Protein AF-A0A077MAX9-F1 (afdb_monomer_lite)

Foldseek 3Di:
DDDDDDDDDDPDDDDDDDDDDDDDDDDDDDDDPDPPVVPPPDPPPDPPVVVVVVVVVVVVVVVVVVVVVVVVVVVVVVVVVVVVVVVVCVVCVVVVVVVVVVVLVVLLVCLLQVVQKDKDWLFDDDFADQQFAEEEEWFEAELQVLCPVCVVVVGFFLVCVVVSSCVCLVDVVSVCSQPVGQFYKHKYFRDPDQDDPDDPVRSVVRNLSSQFIWIWGHGHSIIMTMGGDSPQGCPRTLDADPCNLVVLQDDPNHGNDPPDPSNVVSVVVSVVVVSNSSSSLSNVQSCQVPPPSHPPHDPPGDRQPDPVCCVVSNYHHDDPVVVPDDPPDDDDDPDDDD

Organism: NCBI:txid1193518

Sequence (338 aa):
MRHPPDEKADAAAFWTNRPRRAAVAGRQSGRPTALRDAMNEIVPTGQAAIDARAEAAKAHAETAAAHLELQRQADAAKAEFRAKMAEIEAAAAPVKAELNRLAEVEKTIDLYLGRDEDVVLLRDGAPAPAKTPLVIRSTVLYADEESLALLDRGGVDFRSMGDFLDWLVSAPENLDRVAPDQRCIVVVKPSRQGRDYGDAWTNATAMAENERPHWIIRNGERVYLLVTGGELNTGARIVPRVDEFTAMFTDRGVLLEPGSAAWVRAESLADAKRRHFMRLMLVIQGLVDRSACLLPQPDGGLNVMSLAAQDSGRVILLDEEAKALGDSRPRLRDGRQR

Secondary structure (DSSP, 8-state):
------------------PPPPP---------S--SSSSSS-S--TTHHHHHHHHHHHHHHHHHHHHHHHHHHHHHHHHHHHHHHHHHHHHHHHHHHHHHHHHHHHHHHHHHHTTTEEEEEEE--PPPPTTS-EEEEEEEEEHHHH-GGGGGGT---TTTHHHHHHHHHH-HHHHHHHS-SSEEEEEEES-------SSHHHHHHHHHHHT--EEEEEETTEEEEEEE-TT---TTBSS--TTTTTGGGEETTEEPPTTSHHHHHHHHHHHHHHHHHHHHHHHHHHHHHH-GGGPSPPTT---TT-HHHHHTTSEEEE-HHHHSS--S----------

Structure (mmCIF, N/CA/C/O backbone):
data_AF-A0A077MAX9-F1
#
_entry.id   AF-A0A077MAX9-F1
#
loop_
_atom_site.group_PDB
_atom_site.id
_atom_site.type_symbol
_atom_site.label_atom_id
_atom_site.label_alt_id
_atom_site.label_comp_id
_atom_site.label_asym_id
_atom_site.label_entity_id
_atom_site.label_seq_id
_atom_site.pdbx_PDB_ins_code
_atom_site.Cartn_x
_atom_site.Cartn_y
_atom_site.Cartn_z
_atom_site.occupancy
_atom_site.B_iso_or_equiv
_atom_site.auth_seq_id
_atom_site.auth_comp_id
_atom_site.auth_asym_id
_atom_site.auth_atom_id
_atom_site.pdbx_PDB_model_num
ATOM 1 N N . MET A 1 1 ? -7.033 -52.945 1.493 1.00 36.44 1 MET A N 1
ATOM 2 C CA . MET A 1 1 ? -6.497 -54.117 0.755 1.00 36.44 1 MET A CA 1
ATOM 3 C C . MET A 1 1 ? -6.794 -53.885 -0.722 1.00 36.44 1 MET A C 1
ATOM 5 O O . MET A 1 1 ? -7.963 -53.740 -1.021 1.00 36.44 1 MET A O 1
ATOM 9 N N . ARG A 1 2 ? -5.880 -53.754 -1.685 1.00 36.88 2 ARG A N 1
ATOM 10 C CA . ARG A 1 2 ? -4.415 -53.858 -1.780 1.00 36.88 2 ARG A CA 1
ATOM 11 C C . ARG A 1 2 ? -3.943 -52.794 -2.797 1.00 36.88 2 ARG A C 1
ATOM 13 O O . ARG A 1 2 ? -4.562 -52.660 -3.844 1.00 36.88 2 ARG A O 1
ATOM 20 N N . HIS A 1 3 ? -2.854 -52.098 -2.487 1.00 28.81 3 HIS A N 1
ATOM 21 C CA . HIS A 1 3 ? -1.884 -51.543 -3.450 1.00 28.81 3 HIS A CA 1
ATOM 22 C C . HIS A 1 3 ? -0.767 -52.604 -3.669 1.00 28.81 3 HIS A C 1
ATOM 24 O O . HIS A 1 3 ? -0.729 -53.561 -2.889 1.00 28.81 3 HIS A O 1
ATOM 30 N N . PRO A 1 4 ? 0.213 -52.417 -4.577 1.00 49.03 4 PRO A N 1
ATOM 31 C CA . PRO A 1 4 ? 0.186 -52.493 -6.044 1.00 49.03 4 PRO A CA 1
ATOM 32 C C . PRO A 1 4 ? 1.201 -53.576 -6.527 1.00 49.03 4 PRO A C 1
ATOM 34 O O . PRO A 1 4 ? 1.493 -54.502 -5.767 1.00 49.03 4 PRO A O 1
ATOM 37 N N . PRO A 1 5 ? 1.759 -53.491 -7.750 1.00 40.41 5 PRO A N 1
ATOM 38 C CA . PRO A 1 5 ? 3.177 -53.123 -7.754 1.00 40.41 5 PRO A CA 1
ATOM 39 C C . PRO A 1 5 ? 3.560 -52.053 -8.784 1.00 40.41 5 PRO A C 1
ATOM 41 O O . PRO A 1 5 ? 2.919 -51.880 -9.820 1.00 40.41 5 PRO A O 1
ATOM 44 N N . ASP A 1 6 ? 4.625 -51.350 -8.407 1.00 32.84 6 ASP A N 1
ATOM 45 C CA . ASP A 1 6 ? 5.413 -50.368 -9.144 1.00 32.84 6 ASP A CA 1
ATOM 46 C C . ASP A 1 6 ? 5.977 -50.904 -10.467 1.00 32.84 6 ASP A C 1
ATOM 48 O O . ASP A 1 6 ? 6.392 -52.056 -10.526 1.00 32.84 6 ASP A O 1
ATOM 52 N N . GLU A 1 7 ? 6.150 -50.022 -11.457 1.00 30.56 7 GLU A N 1
ATOM 53 C CA . GLU A 1 7 ? 7.509 -49.720 -11.926 1.00 30.56 7 GLU A CA 1
ATOM 54 C C . GLU A 1 7 ? 7.564 -48.384 -12.682 1.00 30.56 7 GLU A C 1
ATOM 56 O O . GLU A 1 7 ? 6.866 -48.143 -13.666 1.00 30.56 7 GLU A O 1
ATOM 61 N N . LYS A 1 8 ? 8.412 -47.495 -12.163 1.00 31.03 8 LYS A N 1
ATOM 62 C CA . LYS A 1 8 ? 8.887 -46.269 -12.801 1.00 31.03 8 LYS A CA 1
ATOM 63 C C . LYS A 1 8 ? 9.901 -46.648 -13.881 1.00 31.03 8 LYS A C 1
ATOM 65 O O . LYS A 1 8 ? 10.807 -47.402 -13.552 1.00 31.03 8 LYS A O 1
ATOM 70 N N . ALA A 1 9 ? 9.836 -46.035 -15.063 1.00 29.56 9 ALA A N 1
ATOM 71 C CA . ALA A 1 9 ? 11.002 -45.485 -15.772 1.00 29.56 9 ALA A CA 1
ATOM 72 C C . ALA A 1 9 ? 10.626 -44.923 -17.158 1.00 29.56 9 ALA A C 1
ATOM 74 O O . ALA A 1 9 ? 9.766 -45.453 -17.852 1.00 29.56 9 ALA A O 1
ATOM 75 N N . ASP A 1 10 ? 11.354 -43.874 -17.541 1.00 30.41 10 ASP A N 1
ATOM 76 C CA . ASP A 1 10 ? 11.647 -43.447 -18.915 1.00 30.41 10 ASP A CA 1
ATOM 77 C C . ASP A 1 10 ? 10.648 -42.564 -19.676 1.00 30.41 10 ASP A C 1
ATOM 79 O O . ASP A 1 10 ? 10.250 -42.824 -20.809 1.00 30.41 10 ASP A O 1
ATOM 83 N N . ALA A 1 11 ? 10.406 -41.381 -19.109 1.00 33.50 11 ALA A N 1
ATOM 84 C CA . ALA A 1 11 ? 10.128 -40.166 -19.876 1.00 33.50 11 ALA A CA 1
ATOM 85 C C . ALA A 1 11 ? 11.427 -39.357 -20.083 1.00 33.50 11 ALA A C 1
ATOM 87 O O . ALA A 1 11 ? 11.610 -38.308 -19.473 1.00 33.50 11 ALA A O 1
ATOM 88 N N . ALA A 1 12 ? 12.360 -39.854 -20.906 1.00 36.16 12 ALA A N 1
ATOM 89 C CA . ALA A 1 12 ? 13.557 -39.102 -21.312 1.00 36.16 12 ALA A CA 1
ATOM 90 C C . ALA A 1 12 ? 14.250 -39.710 -22.549 1.00 36.16 12 ALA A C 1
ATOM 92 O O . ALA A 1 12 ? 15.341 -40.259 -22.445 1.00 36.16 12 ALA A O 1
ATOM 93 N N . ALA A 1 13 ? 13.653 -39.606 -23.742 1.00 32.84 13 ALA A N 1
ATOM 94 C CA . ALA A 1 13 ? 14.363 -39.927 -24.989 1.00 32.84 13 ALA A CA 1
ATOM 95 C C . ALA A 1 13 ? 13.697 -39.292 -26.224 1.00 32.84 13 ALA A C 1
ATOM 97 O O . ALA A 1 13 ? 13.061 -39.984 -27.011 1.00 32.84 13 ALA A O 1
ATOM 98 N N . PHE A 1 14 ? 13.829 -37.972 -26.414 1.00 33.56 14 PHE A N 1
ATOM 99 C CA . PHE A 1 14 ? 13.353 -37.304 -27.644 1.00 33.56 14 PHE A CA 1
ATOM 100 C C . PHE A 1 14 ? 14.369 -36.385 -28.339 1.00 33.56 14 PHE A C 1
ATOM 102 O O . PHE A 1 14 ? 14.027 -35.701 -29.297 1.00 33.56 14 PHE A O 1
ATOM 109 N N . TRP A 1 15 ? 15.643 -36.422 -27.943 1.00 31.94 15 TRP A N 1
ATOM 110 C CA . TRP A 1 15 ? 16.720 -35.744 -28.668 1.00 31.94 15 TRP A CA 1
ATOM 111 C C . TRP A 1 15 ? 17.969 -36.621 -28.699 1.00 31.94 15 TRP A C 1
ATOM 113 O O . TRP A 1 15 ? 18.628 -36.773 -27.680 1.00 31.94 15 TRP A O 1
ATOM 123 N N . THR A 1 16 ? 18.268 -37.226 -29.855 1.00 33.72 16 THR A N 1
ATOM 124 C CA . THR A 1 16 ? 19.623 -37.558 -30.364 1.00 33.72 16 THR A CA 1
ATOM 125 C C . THR A 1 16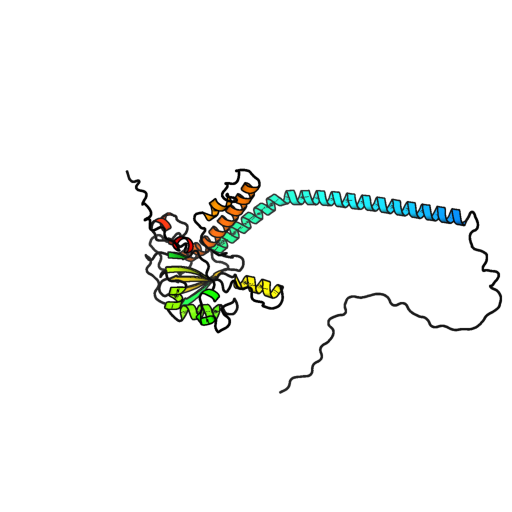 ? 19.515 -38.422 -31.629 1.00 33.72 16 THR A C 1
ATOM 127 O O . THR A 1 16 ? 19.792 -39.617 -31.636 1.00 33.72 16 THR A O 1
ATOM 130 N N . ASN A 1 17 ? 19.124 -37.813 -32.752 1.00 31.81 17 ASN A N 1
ATOM 131 C CA . ASN A 1 17 ? 19.205 -38.471 -34.056 1.00 31.81 17 ASN A CA 1
ATOM 132 C C . ASN A 1 17 ? 20.591 -38.207 -34.679 1.00 31.81 17 ASN A C 1
ATOM 134 O O . ASN A 1 17 ? 20.826 -37.160 -35.280 1.00 31.81 17 ASN A O 1
ATOM 138 N N . ARG A 1 18 ? 21.533 -39.141 -34.494 1.00 33.91 18 ARG A N 1
ATOM 139 C CA . ARG A 1 18 ? 22.803 -39.220 -35.242 1.00 33.91 18 ARG A CA 1
ATOM 140 C C . ARG A 1 18 ? 22.798 -40.534 -36.033 1.00 33.91 18 ARG A C 1
ATOM 142 O O . ARG A 1 18 ? 22.632 -41.587 -35.415 1.00 33.91 18 ARG A O 1
ATOM 149 N N . PRO A 1 19 ? 22.996 -40.529 -37.361 1.00 34.44 19 PRO A N 1
ATOM 150 C CA . PRO A 1 19 ? 22.943 -41.762 -38.135 1.00 34.44 19 PRO A CA 1
ATOM 151 C C . PRO A 1 19 ? 24.142 -42.678 -37.844 1.00 34.44 19 PRO A C 1
ATOM 153 O O . PRO A 1 19 ? 25.306 -42.270 -37.872 1.00 34.44 19 PRO A O 1
ATOM 156 N N . ARG A 1 20 ? 23.815 -43.948 -37.572 1.00 32.25 20 ARG A N 1
ATOM 157 C CA . ARG A 1 20 ? 24.725 -45.087 -37.397 1.00 32.25 20 ARG A CA 1
ATOM 158 C C . ARG A 1 20 ? 25.508 -45.366 -38.685 1.00 32.25 20 ARG A C 1
ATOM 160 O O . ARG A 1 20 ? 24.924 -45.613 -39.735 1.00 32.25 20 ARG A O 1
ATOM 167 N N . ARG A 1 21 ? 26.837 -45.428 -38.564 1.00 28.84 21 ARG A N 1
ATOM 168 C CA . ARG A 1 21 ? 27.730 -46.097 -39.522 1.00 28.84 21 ARG A CA 1
ATOM 169 C C . ARG A 1 21 ? 27.398 -47.592 -39.561 1.00 28.84 21 ARG A C 1
ATOM 171 O O . ARG A 1 21 ? 27.502 -48.265 -38.537 1.00 28.84 21 ARG A O 1
ATOM 178 N N . ALA A 1 22 ? 27.042 -48.104 -40.734 1.00 32.56 22 ALA A N 1
ATOM 179 C CA . ALA A 1 22 ? 26.981 -49.535 -40.994 1.00 32.56 22 ALA A CA 1
ATOM 180 C C . ALA A 1 22 ? 28.404 -50.081 -41.194 1.00 32.56 22 ALA A C 1
ATOM 182 O O . ALA A 1 22 ? 29.149 -49.608 -42.051 1.00 32.56 22 ALA A O 1
ATOM 183 N N . ALA A 1 23 ? 28.768 -51.067 -40.379 1.00 30.34 23 ALA A N 1
ATOM 184 C CA . ALA A 1 23 ? 29.921 -51.929 -40.586 1.00 30.34 23 ALA A CA 1
ATOM 185 C C . ALA A 1 23 ? 29.516 -53.088 -41.510 1.00 30.34 23 ALA A C 1
ATOM 187 O O . ALA A 1 23 ? 28.478 -53.710 -41.290 1.00 30.34 23 ALA A O 1
ATOM 188 N N . VAL A 1 24 ? 30.342 -53.401 -42.510 1.00 33.84 24 VAL A N 1
ATOM 189 C CA . VAL A 1 24 ? 30.237 -54.640 -43.293 1.00 33.84 24 VAL A CA 1
ATOM 190 C C . VAL A 1 24 ? 31.508 -55.451 -43.072 1.00 33.84 24 VAL A C 1
ATOM 192 O O . VAL A 1 24 ? 32.619 -54.973 -43.298 1.00 33.84 24 VAL A O 1
ATOM 195 N N . ALA A 1 25 ? 31.305 -56.668 -42.571 1.00 31.98 25 ALA A N 1
ATOM 196 C CA . ALA A 1 25 ? 32.315 -57.679 -42.310 1.00 31.98 25 ALA A CA 1
ATOM 197 C C . ALA A 1 25 ? 32.891 -58.269 -43.608 1.00 31.98 25 ALA A C 1
ATOM 199 O O . ALA A 1 25 ? 32.236 -58.308 -44.649 1.00 31.98 25 ALA A O 1
ATOM 200 N N . GLY A 1 26 ? 34.140 -58.722 -43.516 1.00 29.70 26 GLY A N 1
ATOM 201 C CA . GLY A 1 26 ? 34.972 -59.109 -44.644 1.00 29.70 26 GLY A CA 1
ATOM 202 C C . GLY A 1 26 ? 34.649 -60.440 -45.320 1.00 29.70 26 GLY A C 1
ATOM 203 O O . GLY A 1 26 ? 33.912 -61.291 -44.824 1.00 29.70 26 GLY A O 1
ATOM 204 N N . ARG A 1 27 ? 35.325 -60.635 -46.453 1.00 30.59 27 ARG A N 1
ATOM 205 C CA . ARG A 1 27 ? 35.666 -61.942 -47.011 1.00 30.59 27 ARG A CA 1
ATOM 206 C C . ARG A 1 27 ? 37.039 -61.841 -47.676 1.00 30.59 27 ARG A C 1
ATOM 208 O O . ARG A 1 27 ? 37.296 -60.932 -48.457 1.00 30.59 27 ARG A O 1
ATOM 215 N N . GLN A 1 28 ? 37.929 -62.742 -47.272 1.00 32.25 28 GLN A N 1
ATOM 216 C CA . GLN A 1 28 ? 39.302 -62.871 -47.750 1.00 32.25 28 GLN A CA 1
ATOM 217 C C . GLN A 1 28 ? 39.394 -63.645 -49.074 1.00 32.25 28 GLN A C 1
ATOM 219 O O . GLN A 1 28 ? 38.557 -64.492 -49.380 1.00 32.25 28 GLN A O 1
ATOM 224 N N . SER A 1 29 ? 40.561 -63.459 -49.697 1.00 32.28 29 SER A N 1
ATOM 225 C CA . SER A 1 29 ? 41.352 -64.418 -50.485 1.00 32.28 29 SER A CA 1
ATOM 226 C C . SER A 1 29 ? 41.296 -64.279 -52.008 1.00 32.28 29 SER A C 1
ATOM 228 O O . SER A 1 29 ? 40.246 -64.337 -52.634 1.00 32.28 29 SER A O 1
ATOM 230 N N . GLY A 1 30 ? 42.491 -64.102 -52.581 1.00 30.86 30 GLY A N 1
ATOM 231 C CA . GLY A 1 30 ? 42.739 -64.061 -54.018 1.00 30.86 30 GLY A CA 1
ATOM 232 C C . GLY A 1 30 ? 43.720 -62.959 -54.415 1.00 30.86 30 GLY A C 1
ATOM 233 O O . GLY A 1 30 ? 43.323 -61.978 -55.030 1.00 30.86 30 GLY A O 1
ATOM 234 N N . ARG A 1 31 ? 45.010 -63.102 -54.074 1.00 37.41 31 ARG A N 1
ATOM 235 C CA . ARG A 1 31 ? 46.071 -62.384 -54.805 1.00 37.41 31 ARG A CA 1
ATOM 236 C C . ARG A 1 31 ? 46.165 -62.994 -56.206 1.00 37.41 31 ARG A C 1
ATOM 238 O O . ARG A 1 31 ? 46.307 -64.211 -56.304 1.00 37.41 31 ARG A O 1
ATOM 245 N N . PRO A 1 32 ? 46.220 -62.158 -57.249 1.00 35.41 32 PRO A N 1
ATOM 246 C CA . PRO A 1 32 ? 47.302 -62.320 -58.207 1.00 35.41 32 PRO A CA 1
ATOM 247 C C . PRO A 1 32 ? 48.187 -61.077 -58.246 1.00 35.41 32 PRO A C 1
ATOM 249 O O . PRO A 1 32 ? 47.753 -59.928 -58.238 1.00 35.41 32 PRO A O 1
ATOM 252 N N . THR A 1 33 ? 49.470 -61.374 -58.261 1.00 47.12 33 THR A N 1
ATOM 253 C CA . THR A 1 33 ? 50.637 -60.517 -58.393 1.00 47.12 33 THR A CA 1
ATOM 254 C C . THR A 1 33 ? 50.603 -59.707 -59.695 1.00 47.12 33 THR A C 1
ATOM 256 O O . THR A 1 33 ? 51.215 -60.107 -60.676 1.00 47.12 33 THR A O 1
ATOM 259 N N . ALA A 1 34 ? 49.886 -58.581 -59.721 1.00 40.31 34 ALA A N 1
ATOM 260 C CA . ALA A 1 34 ? 49.928 -57.622 -60.832 1.00 40.31 34 ALA A CA 1
ATOM 261 C C . ALA A 1 34 ? 49.428 -56.229 -60.403 1.00 40.31 34 ALA A C 1
ATOM 263 O O . ALA A 1 34 ? 48.527 -55.670 -61.012 1.00 40.31 34 ALA A O 1
ATOM 264 N N . LEU A 1 35 ? 49.946 -55.679 -59.300 1.00 38.62 35 LEU A N 1
ATOM 265 C CA . LEU A 1 35 ? 49.639 -54.295 -58.903 1.00 38.62 35 LEU A CA 1
ATOM 266 C C . LEU A 1 35 ? 50.736 -53.705 -58.001 1.00 38.62 35 LEU A C 1
ATOM 268 O O . LEU A 1 35 ? 50.468 -53.139 -56.947 1.00 38.62 35 LEU A O 1
ATOM 272 N N . ARG A 1 36 ? 52.004 -53.915 -58.366 1.00 36.50 36 ARG A N 1
ATOM 273 C CA . ARG A 1 36 ? 53.133 -53.162 -57.789 1.00 36.50 36 ARG A CA 1
ATOM 274 C C . ARG A 1 36 ? 53.732 -52.147 -58.762 1.00 36.50 36 ARG A C 1
ATOM 276 O O . ARG A 1 36 ? 54.367 -51.212 -58.299 1.00 36.50 36 ARG A O 1
ATOM 283 N N . ASP A 1 37 ? 53.383 -52.238 -60.045 1.00 38.78 37 ASP A N 1
ATOM 284 C CA . ASP A 1 37 ? 53.856 -51.314 -61.085 1.00 38.78 37 ASP A CA 1
ATOM 285 C C . ASP A 1 37 ? 52.816 -50.248 -61.487 1.00 38.78 37 ASP A C 1
ATOM 287 O O . ASP A 1 37 ? 53.083 -49.420 -62.345 1.00 38.78 37 ASP A O 1
ATOM 291 N N . ALA A 1 38 ? 51.651 -50.207 -60.826 1.00 38.44 38 ALA A N 1
ATOM 292 C CA . ALA A 1 38 ? 50.614 -49.178 -61.020 1.00 38.44 38 ALA A CA 1
ATOM 293 C C . ALA A 1 38 ? 50.474 -48.231 -59.810 1.00 38.44 38 ALA A C 1
ATOM 295 O O . ALA A 1 38 ? 49.426 -47.629 -59.594 1.00 38.44 38 ALA A O 1
ATOM 296 N N . MET A 1 39 ? 51.514 -48.140 -58.975 1.00 37.78 39 MET A N 1
ATOM 297 C CA . MET A 1 39 ? 51.535 -47.306 -57.764 1.00 37.78 39 MET A CA 1
ATOM 298 C C . MET A 1 39 ? 52.556 -46.159 -57.830 1.00 37.78 39 MET A C 1
ATOM 300 O O . MET A 1 39 ? 52.857 -45.565 -56.801 1.00 37.78 39 MET A O 1
ATOM 304 N N . ASN A 1 40 ? 53.054 -45.825 -59.029 1.00 44.41 40 ASN A N 1
ATOM 305 C CA . ASN A 1 40 ? 54.011 -44.728 -59.238 1.00 44.41 40 ASN A CA 1
ATOM 306 C C . ASN A 1 40 ? 53.604 -43.677 -60.291 1.00 44.41 40 ASN A C 1
ATOM 308 O O . ASN A 1 40 ? 54.371 -42.762 -60.564 1.00 44.41 40 ASN A O 1
ATOM 312 N N . GLU A 1 41 ? 52.385 -43.734 -60.817 1.00 46.22 41 GLU A N 1
ATOM 313 C CA . GLU A 1 41 ? 51.776 -42.669 -61.624 1.00 46.22 41 GLU A CA 1
ATOM 314 C C . GLU A 1 41 ? 50.358 -42.516 -61.067 1.00 46.22 41 GLU A C 1
ATOM 316 O O . GLU A 1 41 ? 49.517 -43.380 -61.263 1.00 46.22 41 GLU A O 1
ATOM 321 N N . ILE A 1 42 ? 50.084 -41.619 -60.123 1.00 51.97 42 ILE A N 1
ATOM 322 C CA . ILE A 1 42 ? 49.674 -40.234 -60.364 1.00 51.97 42 ILE A CA 1
ATOM 323 C C . ILE A 1 42 ? 50.090 -39.438 -59.113 1.00 51.97 42 ILE A C 1
ATOM 325 O O . ILE A 1 42 ? 49.301 -39.188 -58.204 1.00 51.97 42 ILE A O 1
ATOM 329 N N . VAL A 1 43 ? 51.362 -39.060 -59.027 1.00 50.47 43 VAL A N 1
ATOM 330 C CA . VAL A 1 43 ? 51.747 -37.853 -58.286 1.00 50.47 43 VAL A CA 1
ATOM 331 C C . VAL A 1 43 ? 51.959 -36.813 -59.374 1.00 50.47 43 VAL A C 1
ATOM 333 O O . VAL A 1 43 ? 52.864 -37.005 -60.184 1.00 50.47 43 VAL A O 1
ATOM 336 N N . PRO A 1 44 ? 51.125 -35.765 -59.480 1.00 47.09 44 PRO A N 1
ATOM 337 C CA . PRO A 1 44 ? 51.296 -34.804 -60.550 1.00 47.09 44 PRO A CA 1
ATOM 338 C C . PRO A 1 44 ? 52.640 -34.097 -60.342 1.00 47.09 44 PRO A C 1
ATOM 340 O O . PRO A 1 44 ? 52.850 -33.364 -59.378 1.00 47.09 44 PRO A O 1
ATOM 343 N N . THR A 1 45 ? 53.594 -34.390 -61.215 1.00 52.25 45 THR A N 1
ATOM 344 C CA . THR A 1 45 ? 54.943 -33.837 -61.187 1.00 52.25 45 THR A CA 1
ATOM 345 C C . THR A 1 45 ? 54.928 -32.413 -61.726 1.00 52.25 45 THR A C 1
ATOM 347 O O . THR A 1 45 ? 54.341 -32.132 -62.771 1.00 52.25 45 THR A O 1
ATOM 350 N N . GLY A 1 46 ? 55.613 -31.522 -61.009 1.00 58.44 46 GLY A N 1
ATOM 351 C CA . GLY A 1 46 ? 56.122 -30.235 -61.488 1.00 58.44 46 GLY A CA 1
ATOM 352 C C . GLY A 1 46 ? 55.083 -29.160 -61.801 1.00 58.44 46 GLY A C 1
ATOM 353 O O . GLY A 1 46 ? 55.062 -28.153 -61.113 1.00 58.44 46 GLY A O 1
ATOM 354 N N . GLN A 1 47 ? 54.241 -29.361 -62.817 1.00 58.22 47 GLN A N 1
ATOM 355 C CA . GLN A 1 47 ? 53.385 -28.317 -63.393 1.00 58.22 47 GLN A CA 1
ATOM 356 C C . GLN A 1 47 ? 51.889 -28.597 -63.182 1.00 58.22 47 GLN A C 1
ATOM 358 O O . GLN A 1 47 ? 51.183 -27.748 -62.654 1.00 58.22 47 GLN A O 1
ATOM 363 N N . ALA A 1 48 ? 51.415 -29.825 -63.422 1.00 58.38 48 ALA A N 1
ATOM 364 C CA . ALA A 1 48 ? 49.995 -30.174 -63.262 1.00 58.38 48 ALA A CA 1
ATOM 365 C C . ALA A 1 48 ? 49.490 -30.083 -61.803 1.00 58.38 48 ALA A C 1
ATOM 367 O O . ALA A 1 48 ? 48.330 -29.758 -61.560 1.00 58.38 48 ALA A O 1
ATOM 368 N N . ALA A 1 49 ? 50.357 -30.335 -60.812 1.00 58.12 49 ALA A N 1
ATOM 369 C CA . ALA A 1 49 ? 50.026 -30.158 -59.391 1.00 58.12 49 ALA A CA 1
ATOM 370 C C . ALA A 1 49 ? 49.977 -28.682 -58.988 1.00 58.12 49 ALA A C 1
ATOM 372 O O . ALA A 1 49 ? 49.222 -28.313 -58.087 1.00 58.12 49 ALA A O 1
ATOM 373 N N . ILE A 1 50 ? 50.801 -27.854 -59.635 1.00 63.28 50 ILE A N 1
ATOM 374 C CA . ILE A 1 50 ? 50.821 -26.406 -59.430 1.00 63.28 50 ILE A CA 1
ATOM 375 C C . ILE A 1 50 ? 49.571 -25.798 -60.065 1.00 63.28 50 ILE A C 1
ATOM 377 O O . ILE A 1 50 ? 48.889 -25.026 -59.400 1.00 63.28 50 ILE A O 1
ATOM 381 N N . ASP A 1 51 ? 49.203 -26.229 -61.271 1.00 71.06 51 ASP A N 1
ATOM 382 C CA . ASP A 1 51 ? 48.012 -25.758 -61.979 1.00 71.06 51 ASP A CA 1
ATOM 383 C C . ASP A 1 51 ? 46.719 -26.181 -61.256 1.00 71.06 51 ASP A C 1
ATOM 385 O O . ASP A 1 51 ? 45.833 -25.357 -61.044 1.00 71.06 51 ASP A O 1
ATOM 389 N N . ALA A 1 52 ? 46.635 -27.422 -60.757 1.00 70.19 52 ALA A N 1
ATOM 390 C CA . ALA A 1 52 ? 45.492 -27.882 -59.959 1.00 70.19 52 ALA A CA 1
ATOM 391 C C . ALA A 1 52 ? 45.373 -27.157 -58.603 1.00 70.19 52 ALA A C 1
ATOM 393 O O . ALA A 1 52 ? 44.267 -26.867 -58.145 1.00 70.19 52 ALA A O 1
ATOM 394 N N . ARG A 1 53 ? 46.501 -26.826 -57.954 1.00 70.44 53 ARG A N 1
ATOM 395 C CA . ARG A 1 53 ? 46.506 -25.983 -56.745 1.00 70.44 53 ARG A CA 1
ATOM 396 C C . ARG A 1 53 ? 46.147 -24.533 -57.053 1.00 70.44 53 ARG A C 1
ATOM 398 O O . ARG A 1 53 ? 45.480 -23.914 -56.232 1.00 70.44 53 ARG A O 1
ATOM 405 N N . ALA A 1 54 ? 46.563 -24.000 -58.199 1.00 72.81 54 ALA A N 1
ATOM 406 C CA . ALA A 1 54 ? 46.221 -22.651 -58.637 1.00 72.81 54 ALA A CA 1
ATOM 407 C C . ALA A 1 54 ? 44.723 -22.526 -58.964 1.00 72.81 54 ALA A C 1
ATOM 409 O O . ALA A 1 54 ? 44.095 -21.555 -58.550 1.00 72.81 54 ALA A O 1
ATOM 410 N N . GLU A 1 55 ? 44.133 -23.528 -59.620 1.00 74.31 55 GLU A N 1
ATOM 411 C CA . GLU A 1 55 ? 42.686 -23.617 -59.865 1.00 74.31 55 GLU A CA 1
ATOM 412 C C . GLU A 1 55 ? 41.891 -23.778 -58.563 1.00 74.31 55 GLU A C 1
ATOM 414 O O . GLU A 1 55 ? 40.939 -23.038 -58.322 1.00 74.31 55 GLU A O 1
ATOM 419 N N . ALA A 1 56 ? 42.322 -24.661 -57.655 1.00 74.88 56 ALA A N 1
ATOM 420 C CA . ALA A 1 56 ? 41.687 -24.789 -56.343 1.00 74.88 56 ALA A CA 1
ATOM 421 C C . ALA A 1 56 ? 41.800 -23.493 -55.516 1.00 74.88 56 ALA A C 1
ATOM 423 O O . ALA A 1 56 ? 40.842 -23.098 -54.855 1.00 74.88 56 ALA A O 1
ATOM 424 N N . ALA A 1 57 ? 42.941 -22.798 -55.572 1.00 78.19 57 ALA A N 1
ATOM 425 C CA . ALA A 1 57 ? 43.129 -21.511 -54.907 1.00 78.19 57 ALA A CA 1
ATOM 426 C C . ALA A 1 57 ? 42.236 -20.412 -55.504 1.00 78.19 57 ALA A C 1
ATOM 428 O O . ALA A 1 57 ? 41.682 -19.619 -54.744 1.00 78.19 57 ALA A O 1
ATOM 429 N N . LYS A 1 58 ? 42.038 -20.387 -56.830 1.00 80.12 58 LYS A N 1
ATOM 430 C CA . LYS A 1 58 ? 41.072 -19.491 -57.487 1.00 80.12 58 LYS A CA 1
ATOM 431 C C . LYS A 1 58 ? 39.636 -19.803 -57.075 1.00 80.12 58 LYS A C 1
ATOM 433 O O . LYS A 1 58 ? 38.945 -18.897 -56.630 1.00 80.12 58 LYS A O 1
ATOM 438 N N . ALA A 1 59 ? 39.217 -21.067 -57.107 1.00 79.50 59 ALA A N 1
ATOM 439 C CA . ALA A 1 59 ? 37.876 -21.471 -56.680 1.00 79.50 59 ALA A CA 1
ATOM 440 C C . ALA A 1 59 ? 37.615 -21.157 -55.190 1.00 79.50 59 ALA A C 1
ATOM 442 O O . ALA A 1 59 ? 36.527 -20.717 -54.808 1.00 79.50 59 ALA A O 1
ATOM 443 N N . HIS A 1 60 ? 38.622 -21.323 -54.328 1.00 77.31 60 HIS A N 1
ATOM 444 C CA . HIS A 1 60 ? 38.546 -20.904 -52.926 1.00 77.31 60 HIS A CA 1
ATOM 445 C C . HIS A 1 60 ? 38.497 -19.379 -52.764 1.00 77.31 60 HIS A C 1
ATOM 447 O O . HIS A 1 60 ? 37.743 -18.888 -51.927 1.00 77.31 60 HIS A O 1
ATOM 453 N N . ALA A 1 61 ? 39.246 -18.622 -53.567 1.00 80.25 61 ALA A N 1
ATOM 454 C CA . ALA A 1 61 ? 39.185 -17.162 -53.561 1.00 80.25 61 ALA A CA 1
ATOM 455 C C . ALA A 1 61 ? 37.822 -16.643 -54.055 1.00 80.25 61 ALA A C 1
ATOM 457 O O . ALA A 1 61 ? 37.263 -15.731 -53.450 1.00 80.25 61 ALA A O 1
ATOM 458 N N . GLU A 1 62 ? 37.251 -17.255 -55.094 1.00 83.44 62 GLU A N 1
ATOM 459 C CA . GLU A 1 62 ? 35.933 -16.919 -55.645 1.00 83.44 62 GLU A CA 1
ATOM 460 C C . GLU A 1 62 ? 34.801 -17.236 -54.662 1.00 83.44 62 GLU A C 1
ATOM 462 O O . GLU A 1 62 ? 33.927 -16.402 -54.428 1.00 83.44 62 GLU A O 1
ATOM 467 N N . THR A 1 63 ? 34.835 -18.404 -54.015 1.00 79.38 63 THR A N 1
ATOM 468 C CA . THR A 1 63 ? 33.846 -18.769 -52.984 1.00 79.38 63 THR A CA 1
ATOM 469 C C . THR A 1 63 ? 33.978 -17.919 -51.721 1.00 79.38 63 THR A C 1
ATOM 471 O O . THR A 1 63 ? 32.961 -17.518 -51.154 1.00 79.38 63 THR A O 1
ATOM 474 N N . ALA A 1 64 ? 35.200 -17.580 -51.296 1.00 83.44 64 ALA A N 1
ATOM 475 C CA . ALA A 1 64 ? 35.428 -16.654 -50.188 1.00 83.44 64 ALA A CA 1
ATOM 476 C C . ALA A 1 64 ? 34.930 -15.236 -50.517 1.00 83.44 64 ALA A C 1
ATOM 478 O O . ALA A 1 64 ? 34.296 -14.601 -49.673 1.00 83.44 64 ALA A O 1
ATOM 479 N N . ALA A 1 65 ? 35.151 -14.758 -51.746 1.00 86.19 65 ALA A N 1
ATOM 480 C CA . ALA A 1 65 ? 34.635 -13.474 -52.214 1.00 86.19 65 ALA A CA 1
ATOM 481 C C . ALA A 1 65 ? 33.098 -13.464 -52.276 1.00 86.19 65 ALA A C 1
ATOM 483 O O . ALA A 1 65 ? 32.475 -12.521 -51.790 1.00 86.19 65 ALA A O 1
ATOM 484 N N . ALA A 1 66 ? 32.478 -14.534 -52.786 1.00 85.62 66 ALA A N 1
ATOM 485 C CA . ALA A 1 66 ? 31.024 -14.687 -52.807 1.00 85.62 66 ALA A CA 1
ATOM 486 C C . ALA A 1 66 ? 30.425 -14.747 -51.391 1.00 85.62 66 ALA A C 1
ATOM 488 O O . ALA A 1 66 ? 29.375 -14.160 -51.135 1.00 85.62 66 ALA A O 1
ATOM 489 N N . HIS A 1 67 ? 31.100 -15.411 -50.447 1.00 85.06 67 HIS A N 1
ATOM 490 C CA . HIS A 1 67 ? 30.662 -15.461 -49.053 1.00 85.06 67 HIS A CA 1
ATOM 491 C C . HIS A 1 67 ? 30.759 -14.093 -48.368 1.00 85.06 67 HIS A C 1
ATOM 493 O O . HIS A 1 67 ? 29.838 -13.705 -47.651 1.00 85.06 67 HIS A O 1
ATOM 499 N N . LEU A 1 68 ? 31.836 -13.342 -48.616 1.00 90.12 68 LEU A N 1
ATOM 500 C CA . LEU A 1 68 ? 32.003 -11.987 -48.090 1.00 90.12 68 LEU A CA 1
ATOM 501 C C . LEU A 1 68 ? 30.934 -11.032 -48.639 1.00 90.12 68 LEU A C 1
ATOM 503 O O . LEU A 1 68 ? 30.402 -10.211 -47.895 1.00 90.12 68 LEU A O 1
ATOM 507 N N . GLU A 1 69 ? 30.594 -11.152 -49.922 1.00 90.44 69 GLU A N 1
ATOM 508 C CA . GLU A 1 69 ? 29.538 -10.351 -50.544 1.00 90.44 69 GLU A CA 1
ATOM 509 C C . GLU A 1 69 ? 28.154 -10.696 -49.978 1.00 90.44 69 GLU A C 1
ATOM 511 O O . GLU A 1 69 ? 27.394 -9.804 -49.604 1.00 90.44 69 GLU A O 1
ATOM 516 N N . LEU A 1 70 ? 27.853 -11.986 -49.798 1.00 88.50 70 LEU A N 1
ATOM 517 C CA . LEU A 1 70 ? 26.612 -12.425 -49.158 1.00 88.50 70 LEU A CA 1
ATOM 518 C C . LEU A 1 70 ? 26.513 -11.933 -47.704 1.00 88.50 70 LEU A C 1
ATOM 520 O O . LEU A 1 70 ? 25.445 -11.503 -47.270 1.00 88.50 70 LEU A O 1
ATOM 524 N N . GLN A 1 71 ? 27.618 -11.964 -46.950 1.00 91.00 71 GLN A N 1
ATOM 525 C CA . GLN A 1 71 ? 27.673 -11.412 -45.592 1.00 91.00 71 GLN A CA 1
ATOM 526 C C . GLN A 1 71 ? 27.414 -9.903 -45.589 1.00 91.00 71 GLN A C 1
ATOM 528 O O . GLN A 1 71 ? 26.604 -9.432 -44.794 1.00 91.00 71 GLN A O 1
ATOM 533 N N . ARG A 1 72 ? 28.020 -9.150 -46.515 1.00 91.25 72 ARG A N 1
ATOM 534 C CA . ARG A 1 72 ? 27.773 -7.708 -46.665 1.00 91.25 72 ARG A CA 1
ATOM 535 C C . ARG A 1 72 ? 26.315 -7.400 -46.973 1.00 91.25 72 ARG A C 1
ATOM 537 O O . ARG A 1 72 ? 25.744 -6.508 -46.352 1.00 91.25 72 ARG A O 1
ATOM 544 N N . GLN A 1 73 ? 25.700 -8.150 -47.883 1.00 90.62 73 GLN A N 1
ATOM 545 C CA . GLN A 1 73 ? 24.284 -7.995 -48.215 1.00 90.62 73 GLN A CA 1
ATOM 546 C C . GLN A 1 73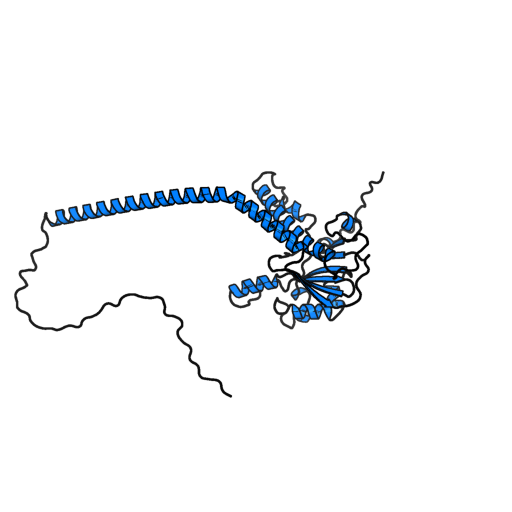 ? 23.382 -8.352 -47.028 1.00 90.62 73 GLN A C 1
ATOM 548 O O . GLN A 1 73 ? 22.432 -7.626 -46.736 1.00 90.62 73 GLN A O 1
ATOM 553 N N . ALA A 1 74 ? 23.702 -9.421 -46.294 1.00 90.06 74 ALA A N 1
ATOM 554 C CA . ALA A 1 74 ? 22.969 -9.807 -45.092 1.00 90.06 74 ALA A CA 1
ATOM 555 C C . ALA A 1 74 ? 23.081 -8.751 -43.981 1.00 90.06 74 ALA A C 1
ATOM 557 O O . ALA A 1 74 ? 22.093 -8.458 -43.309 1.00 90.06 74 ALA A O 1
ATOM 558 N N . ASP A 1 75 ? 24.258 -8.161 -43.787 1.00 92.38 75 ASP A N 1
ATOM 559 C CA . ASP A 1 75 ? 24.474 -7.128 -42.776 1.00 92.38 75 ASP A CA 1
ATOM 560 C C . ASP A 1 75 ? 23.829 -5.793 -43.170 1.00 92.38 75 ASP A C 1
ATOM 562 O O . ASP A 1 75 ? 23.218 -5.145 -42.318 1.00 92.38 75 ASP A O 1
ATOM 566 N N . ALA A 1 76 ? 23.852 -5.429 -44.456 1.00 92.50 76 ALA A N 1
ATOM 567 C CA . ALA A 1 76 ? 23.118 -4.278 -44.981 1.00 92.50 76 ALA A CA 1
ATOM 568 C C . ALA A 1 76 ? 21.598 -4.442 -44.803 1.00 92.50 76 ALA A C 1
ATOM 570 O O . ALA A 1 76 ? 20.940 -3.545 -44.277 1.00 92.50 76 ALA A O 1
ATOM 571 N N . ALA A 1 77 ? 21.047 -5.614 -45.140 1.00 90.31 77 ALA A N 1
ATOM 572 C CA . ALA A 1 77 ? 19.628 -5.913 -44.949 1.00 90.31 77 ALA A CA 1
ATOM 573 C C . ALA A 1 77 ? 19.223 -5.900 -43.463 1.00 90.31 77 ALA A C 1
ATOM 575 O O . ALA A 1 77 ? 18.171 -5.369 -43.106 1.00 90.31 77 ALA A O 1
ATOM 576 N N . LYS A 1 78 ? 20.069 -6.430 -42.565 1.00 92.25 78 LYS A N 1
ATOM 577 C CA . LYS A 1 78 ? 19.849 -6.342 -41.109 1.00 92.25 78 LYS A CA 1
ATOM 578 C C . LYS A 1 78 ? 19.879 -4.899 -40.614 1.00 92.25 78 LYS A C 1
ATOM 580 O O . LYS A 1 78 ? 19.089 -4.555 -39.738 1.00 92.25 78 LYS A O 1
ATOM 585 N N . ALA A 1 79 ? 20.787 -4.072 -41.128 1.00 93.56 79 ALA A N 1
ATOM 586 C CA . ALA A 1 79 ? 20.877 -2.664 -40.756 1.00 93.56 79 ALA A CA 1
ATOM 587 C C . ALA A 1 79 ? 19.626 -1.891 -41.201 1.00 93.56 79 ALA A C 1
ATOM 589 O O . ALA A 1 79 ? 19.046 -1.163 -40.397 1.00 93.56 79 ALA A O 1
ATOM 590 N N . GLU A 1 80 ? 19.157 -2.116 -42.430 1.00 92.12 80 GLU A N 1
ATOM 591 C CA . GLU A 1 80 ? 17.922 -1.513 -42.941 1.00 92.12 80 GLU A CA 1
ATOM 592 C C . GLU A 1 80 ? 16.695 -1.971 -42.141 1.00 92.12 80 GLU A C 1
ATOM 594 O O . GLU A 1 80 ? 15.862 -1.155 -41.748 1.00 92.12 80 GLU A O 1
ATOM 599 N N . PHE A 1 81 ? 16.602 -3.268 -41.831 1.00 92.00 81 PHE A N 1
ATOM 600 C CA . PHE A 1 81 ? 15.527 -3.798 -40.996 1.00 92.00 81 PHE A CA 1
ATOM 601 C C . PHE A 1 81 ? 15.535 -3.176 -39.595 1.00 92.00 81 PHE A C 1
ATOM 603 O O . PHE A 1 81 ? 14.489 -2.759 -39.106 1.00 92.00 81 PHE A O 1
ATOM 610 N N . ARG A 1 82 ? 16.709 -3.050 -38.958 1.00 93.62 82 ARG A N 1
ATOM 611 C CA . ARG A 1 82 ? 16.847 -2.372 -37.658 1.00 93.62 82 ARG A CA 1
ATOM 612 C C . ARG A 1 82 ? 16.420 -0.908 -37.727 1.00 93.62 82 ARG A C 1
ATOM 614 O O . ARG A 1 82 ? 15.748 -0.452 -36.810 1.00 93.62 82 ARG A O 1
ATOM 621 N N . ALA A 1 83 ? 16.768 -0.195 -38.799 1.00 93.38 83 ALA A N 1
ATOM 622 C CA . ALA A 1 83 ? 16.356 1.194 -38.993 1.00 93.38 83 ALA A CA 1
ATOM 623 C C . ALA A 1 83 ? 14.828 1.320 -39.115 1.00 93.38 83 ALA A C 1
ATOM 625 O O . ALA A 1 83 ? 14.227 2.126 -38.411 1.00 93.38 83 ALA A O 1
ATOM 626 N N . LYS A 1 84 ? 14.190 0.462 -39.923 1.00 91.44 84 LYS A N 1
ATOM 627 C CA . LYS A 1 84 ? 12.724 0.426 -40.062 1.00 91.44 84 LYS A CA 1
ATOM 628 C C . LYS A 1 84 ? 12.025 0.037 -38.759 1.00 91.44 84 LYS A C 1
ATOM 630 O O . LYS A 1 84 ? 11.011 0.629 -38.409 1.00 91.44 84 LYS A O 1
ATOM 635 N N . MET A 1 85 ? 12.567 -0.929 -38.015 1.00 91.56 85 MET A N 1
ATOM 636 C CA . MET A 1 85 ? 12.028 -1.301 -36.703 1.00 91.56 85 MET A CA 1
ATOM 637 C C . MET A 1 85 ? 12.138 -0.154 -35.698 1.00 91.56 85 MET A C 1
ATOM 639 O O . MET A 1 85 ? 11.171 0.109 -34.993 1.00 91.56 85 MET A O 1
ATOM 643 N N . ALA A 1 86 ? 13.264 0.563 -35.670 1.00 93.19 86 ALA A N 1
ATOM 644 C CA . ALA A 1 86 ? 13.436 1.731 -34.810 1.00 93.19 86 ALA A CA 1
ATOM 645 C C . ALA A 1 86 ? 12.457 2.863 -35.171 1.00 93.19 86 ALA A C 1
ATOM 647 O O . ALA A 1 86 ? 11.915 3.514 -34.281 1.00 93.19 86 ALA A O 1
ATOM 648 N N . GLU A 1 87 ? 12.184 3.073 -36.461 1.00 93.12 87 GLU A N 1
ATOM 649 C CA . GLU A 1 87 ? 11.184 4.037 -36.928 1.00 93.12 87 GLU A CA 1
ATOM 650 C C . GLU A 1 87 ? 9.766 3.646 -36.484 1.00 93.12 87 GLU A C 1
ATOM 652 O O . GLU A 1 87 ? 9.042 4.470 -35.922 1.00 93.12 87 GLU A O 1
ATOM 657 N N . ILE A 1 88 ? 9.388 2.374 -36.657 1.00 92.25 88 ILE A N 1
ATOM 658 C CA . ILE A 1 88 ? 8.097 1.846 -36.192 1.00 92.25 88 ILE A CA 1
ATOM 659 C C . ILE A 1 88 ? 7.982 1.965 -34.669 1.00 92.25 88 ILE A C 1
ATOM 661 O O . ILE A 1 88 ? 6.935 2.365 -34.163 1.00 92.25 88 ILE A O 1
ATOM 665 N N . GLU A 1 89 ? 9.038 1.643 -33.920 1.00 90.94 89 GLU A N 1
ATOM 666 C CA . GLU A 1 89 ? 9.055 1.776 -32.462 1.00 90.94 89 GLU A CA 1
ATOM 667 C C . GLU A 1 89 ? 8.904 3.231 -32.019 1.00 90.94 89 GLU A C 1
ATOM 669 O O . GLU A 1 89 ? 8.112 3.503 -31.114 1.00 90.94 89 GLU A O 1
ATOM 674 N N . ALA A 1 90 ? 9.590 4.167 -32.679 1.00 92.12 90 ALA A N 1
ATOM 675 C CA . ALA A 1 90 ? 9.468 5.595 -32.407 1.00 92.12 90 ALA A CA 1
ATOM 676 C C . ALA A 1 90 ? 8.055 6.118 -32.711 1.00 92.12 90 ALA A C 1
ATOM 678 O O . ALA A 1 90 ? 7.490 6.863 -31.910 1.00 92.12 90 ALA A O 1
ATOM 679 N N . ALA A 1 91 ? 7.448 5.683 -33.820 1.00 90.69 91 ALA A N 1
ATOM 680 C CA . ALA A 1 91 ? 6.075 6.035 -34.176 1.00 90.69 91 ALA A CA 1
ATOM 681 C C . ALA A 1 91 ? 5.034 5.394 -33.236 1.00 90.69 91 ALA A C 1
ATOM 683 O O . ALA A 1 91 ? 4.006 6.002 -32.936 1.00 90.69 91 ALA A O 1
ATOM 684 N N . ALA A 1 92 ? 5.301 4.186 -32.732 1.00 90.69 92 ALA A N 1
ATOM 685 C CA . ALA A 1 92 ? 4.424 3.477 -31.800 1.00 90.69 92 ALA A CA 1
ATOM 686 C C . ALA A 1 92 ? 4.567 3.956 -30.346 1.00 90.69 92 ALA A C 1
ATOM 688 O O . ALA A 1 92 ? 3.639 3.780 -29.556 1.00 90.69 92 ALA A O 1
ATOM 689 N N . ALA A 1 93 ? 5.703 4.553 -29.973 1.00 92.44 93 ALA A N 1
ATOM 690 C CA . ALA A 1 93 ? 5.971 5.051 -28.625 1.00 92.44 93 ALA A CA 1
ATOM 691 C C . ALA A 1 93 ? 4.871 5.978 -28.060 1.00 92.44 93 ALA A C 1
ATOM 693 O O . ALA A 1 93 ? 4.407 5.698 -26.951 1.00 92.44 93 ALA A O 1
ATOM 694 N N . PRO A 1 94 ? 4.387 7.023 -28.769 1.00 92.00 94 PRO A N 1
ATOM 695 C CA . PRO A 1 94 ? 3.322 7.883 -28.247 1.00 92.00 94 PRO A CA 1
ATOM 696 C C . PRO A 1 94 ? 1.998 7.134 -28.061 1.00 92.00 94 PRO A C 1
ATOM 698 O O . PRO A 1 94 ? 1.319 7.339 -27.058 1.00 92.00 94 PRO A O 1
ATOM 701 N N . VAL A 1 95 ? 1.653 6.222 -28.977 1.00 90.75 95 VAL A N 1
ATOM 702 C CA . VAL A 1 95 ? 0.424 5.416 -28.882 1.00 90.75 95 VAL A CA 1
ATOM 703 C C . VAL A 1 95 ? 0.491 4.472 -27.682 1.00 90.75 95 VAL A C 1
ATOM 705 O O . VAL A 1 95 ? -0.450 4.408 -26.897 1.00 90.75 95 VAL A O 1
ATOM 708 N N . LYS A 1 96 ? 1.622 3.781 -27.486 1.00 89.75 96 LYS A N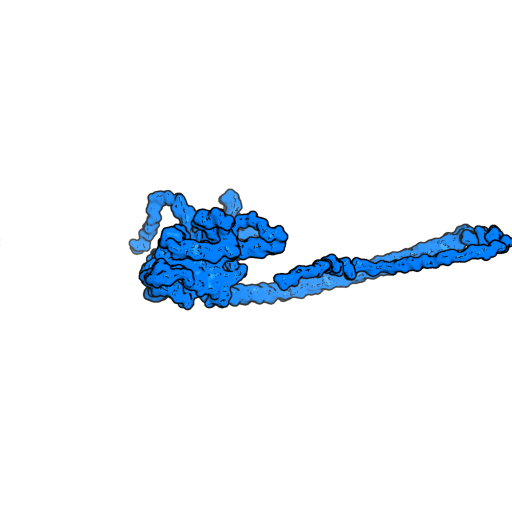 1
ATOM 709 C CA . LYS A 1 96 ? 1.852 2.930 -26.308 1.00 89.75 96 LYS A CA 1
ATOM 710 C C . LYS A 1 96 ? 1.777 3.734 -25.010 1.00 89.75 96 LYS A C 1
ATOM 712 O O . LYS A 1 96 ? 1.183 3.270 -24.043 1.00 89.75 96 LYS A O 1
ATOM 717 N N . ALA A 1 97 ? 2.356 4.935 -24.986 1.00 88.31 97 ALA A N 1
ATOM 718 C CA . ALA A 1 97 ? 2.297 5.809 -23.820 1.00 88.31 97 ALA A CA 1
ATOM 719 C C . ALA A 1 97 ? 0.854 6.215 -23.479 1.00 88.31 97 ALA A C 1
ATOM 721 O O . ALA A 1 97 ? 0.488 6.211 -22.305 1.00 88.31 97 ALA A O 1
ATOM 722 N N . GLU A 1 98 ? 0.029 6.513 -24.484 1.00 86.88 98 GLU A N 1
ATOM 723 C CA . GLU A 1 98 ? -1.378 6.861 -24.273 1.00 86.88 98 GLU A CA 1
ATOM 724 C C . GLU A 1 98 ? -2.220 5.664 -23.814 1.00 86.88 98 GLU A C 1
ATOM 726 O O . GLU A 1 98 ? -2.970 5.780 -22.846 1.00 86.88 98 GLU A O 1
ATOM 731 N N . LEU A 1 99 ? -2.034 4.487 -24.422 1.00 89.62 99 LEU A N 1
ATOM 732 C CA . LEU A 1 99 ? -2.690 3.252 -23.975 1.00 89.62 99 LEU A CA 1
ATOM 733 C C . LEU A 1 99 ? -2.349 2.922 -22.520 1.00 89.62 99 LEU A C 1
ATOM 735 O O . LEU A 1 99 ? -3.236 2.576 -21.744 1.00 89.62 99 LEU A O 1
ATOM 739 N N . ASN A 1 100 ? -1.084 3.093 -22.128 1.00 87.62 100 ASN A N 1
ATOM 740 C CA . ASN A 1 100 ? -0.671 2.896 -20.744 1.00 87.62 100 ASN A CA 1
ATOM 741 C C . ASN A 1 100 ? -1.383 3.874 -19.802 1.00 87.62 100 ASN A C 1
ATOM 743 O O . ASN A 1 100 ? -1.823 3.465 -18.736 1.00 87.62 100 ASN A O 1
ATOM 747 N N . ARG A 1 101 ? -1.556 5.148 -20.178 1.00 85.81 101 ARG A N 1
ATOM 748 C CA . ARG A 1 101 ? -2.304 6.109 -19.346 1.00 85.81 101 ARG A CA 1
ATOM 749 C C . ARG A 1 101 ? -3.760 5.697 -19.166 1.00 85.81 101 ARG A C 1
ATOM 751 O O . ARG A 1 101 ? -4.258 5.763 -18.047 1.00 85.81 101 ARG A O 1
ATOM 758 N N . LEU A 1 102 ? -4.424 5.263 -20.237 1.00 86.94 102 LEU A N 1
ATOM 759 C CA . LEU A 1 102 ? -5.812 4.798 -20.173 1.00 86.94 102 LEU A CA 1
ATOM 760 C C . LEU A 1 102 ? -5.951 3.557 -19.287 1.00 86.94 102 LEU A C 1
ATOM 762 O O . LEU A 1 102 ? -6.819 3.536 -18.419 1.00 86.94 102 LEU A O 1
ATOM 766 N N . ALA A 1 103 ? -5.054 2.580 -19.439 1.00 87.75 103 ALA A N 1
ATOM 767 C CA . ALA A 1 103 ? -5.025 1.390 -18.591 1.00 87.75 103 ALA A CA 1
ATOM 768 C C . ALA A 1 103 ? -4.799 1.745 -17.110 1.00 87.75 103 ALA A C 1
ATOM 770 O O . ALA A 1 103 ? -5.412 1.164 -16.222 1.00 87.75 103 ALA A O 1
ATOM 771 N N . GLU A 1 104 ? -3.952 2.735 -16.815 1.00 85.69 104 GLU A N 1
ATOM 772 C CA . GLU A 1 104 ? -3.755 3.208 -15.442 1.00 85.69 104 GLU A CA 1
ATOM 773 C C . GLU A 1 104 ? -5.006 3.894 -14.869 1.00 85.69 104 GLU A C 1
ATOM 775 O O . GLU A 1 104 ? -5.298 3.740 -13.681 1.00 85.69 104 GLU A O 1
ATOM 780 N N . VAL A 1 105 ? -5.765 4.630 -15.688 1.00 86.25 105 VAL A N 1
ATOM 781 C CA . VAL A 1 105 ? -7.046 5.228 -15.274 1.00 86.25 105 VAL A CA 1
ATOM 782 C C . VAL A 1 105 ? -8.087 4.145 -15.002 1.00 86.25 105 VAL A C 1
ATOM 784 O O . VAL A 1 105 ? -8.736 4.197 -13.961 1.00 86.25 105 VAL A O 1
ATOM 787 N N . GLU A 1 106 ? -8.210 3.155 -15.886 1.00 86.75 106 GLU A N 1
ATOM 788 C CA . GLU A 1 106 ? -9.086 1.994 -15.696 1.00 86.75 106 GLU A CA 1
ATOM 789 C C . GLU A 1 106 ? -8.779 1.297 -14.367 1.00 86.75 106 GLU A C 1
ATOM 791 O O . GLU A 1 106 ? -9.641 1.226 -13.494 1.00 86.75 106 GLU A O 1
ATOM 796 N N . LYS A 1 107 ? -7.511 0.936 -14.137 1.00 85.75 107 LYS A N 1
ATOM 797 C CA . LYS A 1 107 ? -7.067 0.335 -12.870 1.00 85.75 107 LYS A CA 1
ATOM 798 C C . LYS A 1 107 ? -7.407 1.200 -11.657 1.00 85.75 107 LYS A C 1
ATOM 800 O O . LYS A 1 107 ? -7.779 0.694 -10.606 1.00 85.75 107 LYS A O 1
ATOM 805 N N . THR A 1 108 ? -7.278 2.517 -11.783 1.00 86.94 108 THR A N 1
ATOM 806 C CA . THR A 1 108 ? -7.599 3.459 -10.702 1.00 86.94 108 THR A CA 1
ATOM 807 C C . THR A 1 108 ? -9.096 3.456 -10.372 1.00 86.94 108 THR A C 1
ATOM 809 O O . THR A 1 108 ? -9.465 3.500 -9.198 1.00 86.94 108 THR A O 1
ATOM 812 N N . ILE A 1 109 ? -9.956 3.373 -11.389 1.00 88.25 109 ILE A N 1
ATOM 813 C CA . ILE A 1 109 ? -11.409 3.244 -11.217 1.00 88.25 109 ILE A CA 1
ATOM 814 C C . ILE A 1 109 ? -11.741 1.904 -10.555 1.00 88.25 109 ILE A C 1
ATOM 816 O O . ILE A 1 109 ? -12.567 1.861 -9.646 1.00 88.25 109 ILE A O 1
ATOM 820 N N . ASP A 1 110 ? -11.068 0.830 -10.952 1.00 90.56 110 ASP A N 1
ATOM 821 C CA . ASP A 1 110 ? -11.313 -0.517 -10.434 1.00 90.56 110 ASP A CA 1
ATOM 822 C C . ASP A 1 110 ? -11.011 -0.632 -8.943 1.00 90.56 110 ASP A C 1
ATOM 824 O O . ASP A 1 110 ? -11.793 -1.237 -8.210 1.00 90.56 110 ASP A O 1
ATOM 828 N N . LEU A 1 111 ? -9.943 0.029 -8.483 1.00 90.19 111 LEU A N 1
ATOM 829 C CA . LEU A 1 111 ? -9.618 0.165 -7.060 1.00 90.19 111 LEU A CA 1
ATOM 830 C C . LEU A 1 111 ? -10.705 0.931 -6.291 1.00 90.19 111 LEU A C 1
ATOM 832 O O . LEU A 1 111 ? -11.083 0.556 -5.182 1.00 90.19 111 LEU A O 1
ATOM 836 N N . TYR A 1 112 ? -11.246 2.003 -6.875 1.00 91.62 112 TYR A N 1
ATOM 837 C CA . TYR A 1 112 ? -12.329 2.760 -6.243 1.00 91.62 112 TYR A CA 1
ATOM 838 C C . TYR A 1 112 ? -13.661 1.996 -6.233 1.00 91.62 112 TYR A C 1
ATOM 840 O O . TYR A 1 112 ? -14.461 2.156 -5.311 1.00 91.62 112 TYR A O 1
ATOM 848 N N . LEU A 1 113 ? -13.923 1.156 -7.232 1.00 91.00 113 LEU A N 1
ATOM 849 C CA . LEU A 1 113 ? -15.136 0.336 -7.297 1.00 91.00 113 LEU A CA 1
ATOM 850 C C . LEU A 1 113 ? -15.004 -0.987 -6.529 1.00 91.00 113 LEU A C 1
ATOM 852 O O . LEU A 1 113 ? -16.023 -1.586 -6.196 1.00 91.00 113 LEU A O 1
ATOM 856 N N . GLY A 1 114 ? -13.778 -1.418 -6.223 1.00 89.31 114 GLY A N 1
ATOM 857 C CA . GLY A 1 114 ? -13.485 -2.680 -5.549 1.00 89.31 114 GLY A CA 1
ATOM 858 C C . GLY A 1 114 ? -13.820 -3.905 -6.393 1.00 89.31 114 GLY A C 1
ATOM 859 O O . GLY A 1 114 ? -14.419 -4.841 -5.877 1.00 89.31 114 GLY A O 1
ATOM 860 N N . ARG A 1 115 ? -13.500 -3.887 -7.697 1.00 87.56 115 ARG A N 1
ATOM 861 C CA . ARG A 1 115 ? -13.836 -5.000 -8.610 1.00 87.56 115 ARG A CA 1
ATOM 862 C C . ARG A 1 115 ? -13.167 -6.318 -8.208 1.00 87.56 115 ARG A C 1
ATOM 864 O O . ARG A 1 115 ? -13.815 -7.356 -8.271 1.00 87.56 115 ARG A O 1
ATOM 871 N N . ASP A 1 116 ? -11.906 -6.248 -7.790 1.00 85.56 116 ASP A N 1
ATOM 872 C CA . ASP A 1 116 ? -11.072 -7.401 -7.428 1.00 85.56 116 ASP A CA 1
ATOM 873 C C . ASP A 1 116 ? -10.795 -7.416 -5.919 1.00 85.56 116 ASP A C 1
ATOM 875 O O . ASP A 1 116 ? -9.646 -7.467 -5.465 1.00 85.56 116 ASP A O 1
ATOM 879 N N . GLU A 1 117 ? -11.862 -7.282 -5.136 1.00 89.44 117 GLU A N 1
ATOM 880 C CA . GLU A 1 117 ? -11.805 -7.196 -3.684 1.00 89.44 117 GLU A CA 1
ATOM 881 C C . GLU A 1 117 ? -12.812 -8.132 -3.023 1.00 89.44 117 GLU A C 1
ATOM 883 O O . GLU A 1 117 ? -14.004 -8.096 -3.324 1.00 89.44 117 GLU A O 1
ATOM 888 N N . ASP A 1 118 ? -12.334 -8.896 -2.043 1.00 90.38 118 ASP A N 1
ATOM 889 C CA . ASP A 1 118 ? -13.171 -9.756 -1.214 1.00 90.38 118 ASP A CA 1
ATOM 890 C C . ASP A 1 118 ? -13.256 -9.183 0.199 1.00 90.38 118 ASP A C 1
ATOM 892 O O . ASP A 1 118 ? -12.247 -9.078 0.904 1.00 90.38 118 ASP A O 1
ATOM 896 N N . VAL A 1 119 ? -14.471 -8.817 0.620 1.00 94.00 119 VAL A N 1
ATOM 897 C CA . VAL A 1 119 ? -14.751 -8.334 1.978 1.00 94.00 119 VAL A CA 1
ATOM 898 C C . VAL A 1 119 ? -15.511 -9.400 2.756 1.00 94.00 119 VAL A C 1
ATOM 900 O O . VAL A 1 119 ? -16.631 -9.764 2.400 1.00 94.00 119 VAL A O 1
ATOM 903 N N . VAL A 1 120 ? -14.927 -9.861 3.859 1.00 95.62 120 VAL A N 1
ATOM 904 C CA . VAL A 1 120 ? -15.487 -10.904 4.725 1.00 95.62 120 VAL A CA 1
ATOM 905 C C . VAL A 1 120 ? -15.666 -10.362 6.138 1.00 95.62 120 VAL A C 1
ATOM 907 O O . VAL A 1 120 ? -14.793 -9.687 6.678 1.00 95.62 120 VAL A O 1
ATOM 910 N N . LEU A 1 121 ? -16.807 -10.659 6.758 1.00 97.00 121 LEU A N 1
ATOM 911 C CA . LEU A 1 121 ? -17.041 -10.386 8.174 1.00 97.00 121 LEU A CA 1
ATOM 912 C C . LEU A 1 121 ? -16.344 -11.463 9.018 1.00 97.00 121 LEU A C 1
ATOM 914 O O . LEU A 1 121 ? -16.701 -12.633 8.919 1.00 97.00 121 LEU A O 1
ATOM 918 N N . LEU A 1 122 ? -15.379 -11.067 9.849 1.00 96.75 122 LEU A N 1
ATOM 919 C CA . LEU A 1 122 ? -14.678 -11.972 10.769 1.00 96.75 122 LEU A CA 1
ATOM 920 C C . LEU A 1 122 ? -15.379 -12.065 12.127 1.00 96.75 122 LEU A C 1
ATOM 922 O O . LEU A 1 122 ? -15.459 -13.133 12.726 1.00 96.75 122 LEU A O 1
ATOM 926 N N . ARG A 1 123 ? -15.883 -10.931 12.625 1.00 96.12 123 ARG A N 1
ATOM 927 C CA . ARG A 1 123 ? -16.599 -10.843 13.901 1.00 96.12 123 ARG A CA 1
ATOM 928 C C . ARG A 1 123 ? -17.737 -9.846 13.781 1.00 96.12 123 ARG A C 1
ATOM 930 O O . ARG A 1 123 ? -17.498 -8.709 13.380 1.00 96.12 123 ARG A O 1
ATOM 937 N N . ASP A 1 124 ? -18.947 -10.260 14.141 1.00 95.56 124 ASP A N 1
ATOM 938 C CA . ASP A 1 124 ? -20.104 -9.363 14.231 1.00 95.56 124 ASP A CA 1
ATOM 939 C C . ASP A 1 124 ? -20.223 -8.735 15.630 1.00 95.56 124 ASP A C 1
ATOM 941 O O . ASP A 1 124 ? -19.581 -9.170 16.586 1.00 95.56 124 ASP A O 1
ATOM 945 N N . GLY A 1 125 ? -21.050 -7.703 15.741 1.00 95.06 125 GLY A N 1
ATOM 946 C CA . GLY A 1 125 ? -21.310 -6.965 16.970 1.00 95.06 125 GLY A CA 1
ATOM 947 C C . GLY A 1 125 ? -21.899 -5.586 16.685 1.00 95.06 125 GLY A C 1
ATOM 948 O O . GLY A 1 125 ? -22.348 -5.294 15.570 1.00 95.06 125 GLY A O 1
ATOM 949 N N . ALA A 1 126 ? -21.896 -4.718 17.693 1.00 96.44 126 ALA A N 1
ATOM 950 C CA . ALA A 1 126 ? -22.335 -3.338 17.533 1.00 96.44 126 ALA A CA 1
ATOM 951 C C . ALA A 1 126 ? -21.304 -2.507 16.732 1.00 96.44 126 ALA A C 1
ATOM 953 O O . ALA A 1 126 ? -20.112 -2.520 17.062 1.00 96.44 126 ALA A O 1
ATOM 954 N N . PRO A 1 127 ? -21.726 -1.754 15.695 1.00 97.00 127 PRO A N 1
ATOM 955 C CA . PRO A 1 127 ? -20.838 -0.829 15.001 1.00 97.00 127 PRO A CA 1
ATOM 956 C C . PRO A 1 127 ? -20.466 0.363 15.895 1.00 97.00 127 PRO A C 1
ATOM 958 O O . PRO A 1 127 ? -21.215 0.729 16.806 1.00 97.00 127 PRO A O 1
ATOM 961 N N . ALA A 1 128 ? -19.338 1.020 15.611 1.00 95.62 128 ALA A N 1
ATOM 962 C CA . ALA A 1 128 ? -18.987 2.253 16.308 1.00 95.62 128 ALA A CA 1
ATOM 963 C C . ALA A 1 128 ? -19.984 3.378 15.962 1.00 95.62 128 ALA A C 1
ATOM 965 O O . ALA A 1 128 ? -20.541 3.410 14.861 1.00 95.62 128 ALA A O 1
ATOM 966 N N . PRO A 1 129 ? -20.195 4.356 16.862 1.00 95.62 129 PRO A N 1
ATOM 967 C CA . PRO A 1 129 ? -21.001 5.531 16.552 1.00 95.62 129 PRO A CA 1
ATOM 968 C C . PRO A 1 129 ? -20.495 6.290 15.315 1.00 95.62 129 PRO A C 1
ATOM 970 O O . PRO A 1 129 ? -19.292 6.429 15.111 1.00 95.62 129 PRO A O 1
ATOM 973 N N . ALA A 1 130 ? -21.408 6.896 14.550 1.00 92.75 130 ALA A N 1
ATOM 974 C CA . ALA A 1 130 ? -21.086 7.635 13.318 1.00 92.75 130 ALA A CA 1
ATOM 975 C C . ALA A 1 130 ? -20.069 8.776 13.508 1.00 92.75 130 ALA A C 1
ATOM 977 O O . ALA A 1 130 ? -19.328 9.131 12.592 1.00 92.75 130 ALA A O 1
ATOM 978 N N . LYS A 1 131 ? -20.048 9.364 14.711 1.00 92.31 131 LYS A N 1
ATOM 979 C CA . LYS A 1 131 ? -19.153 10.466 15.091 1.00 92.31 131 LYS A CA 1
ATOM 980 C C . LYS A 1 131 ? -17.753 10.000 15.497 1.00 92.31 131 LYS A C 1
ATOM 982 O O . LYS A 1 131 ? -16.883 10.847 15.677 1.00 92.31 131 LYS A O 1
ATOM 987 N N . THR A 1 132 ? -17.533 8.696 15.660 1.00 94.88 132 THR A N 1
ATOM 988 C CA . THR A 1 132 ? -16.210 8.149 15.968 1.00 94.88 132 THR A CA 1
ATOM 989 C C . THR A 1 132 ? -15.280 8.381 14.772 1.00 94.88 132 THR A C 1
ATOM 991 O O . THR A 1 132 ? -15.644 8.000 13.651 1.00 94.88 132 THR A O 1
ATOM 994 N N . PRO A 1 133 ? -14.102 9.002 14.976 1.00 95.12 133 PRO A N 1
ATOM 995 C CA . PRO A 1 133 ? -13.120 9.211 13.918 1.00 95.12 133 PRO A CA 1
ATOM 996 C C . PRO A 1 133 ? -12.685 7.908 13.258 1.00 95.12 133 PRO A C 1
ATOM 998 O O . PRO A 1 133 ? -12.521 6.903 13.943 1.00 95.12 133 PRO A O 1
ATOM 1001 N N . LEU A 1 134 ? -12.452 7.937 11.947 1.00 96.25 134 LEU A N 1
ATOM 1002 C CA . LEU A 1 134 ? -11.791 6.840 11.247 1.00 96.25 134 LEU A CA 1
ATOM 1003 C C . LEU A 1 134 ? -10.273 7.000 11.378 1.00 96.25 134 LEU A C 1
ATOM 1005 O O . LEU A 1 134 ? -9.703 7.960 10.855 1.00 96.25 134 LEU A O 1
ATOM 1009 N N . VAL A 1 135 ? -9.623 6.058 12.055 1.00 96.81 135 VAL A N 1
ATOM 1010 C CA . VAL A 1 135 ? -8.163 6.023 12.197 1.00 96.81 135 VAL A CA 1
ATOM 1011 C C . VAL A 1 135 ? -7.561 5.113 11.129 1.00 96.81 135 VAL A C 1
ATOM 1013 O O . VAL A 1 135 ? -7.890 3.935 11.045 1.00 96.81 135 VAL A O 1
ATOM 1016 N N . ILE A 1 136 ? -6.663 5.640 10.307 1.00 96.44 136 ILE A N 1
ATOM 1017 C CA . ILE A 1 136 ? -5.922 4.868 9.307 1.00 96.44 136 ILE A CA 1
ATOM 1018 C C . ILE A 1 136 ? -4.488 4.767 9.798 1.00 96.44 136 ILE A C 1
ATOM 1020 O O . ILE A 1 136 ? -3.779 5.774 9.876 1.00 96.44 136 ILE A O 1
ATOM 1024 N N . ARG A 1 137 ? -4.082 3.553 10.158 1.00 94.81 137 ARG A N 1
ATOM 1025 C CA . ARG A 1 137 ? -2.740 3.265 10.657 1.00 94.81 137 ARG A CA 1
ATOM 1026 C C . ARG A 1 137 ? -1.778 3.103 9.495 1.00 94.81 137 ARG A C 1
ATOM 1028 O O . ARG A 1 137 ? -2.029 2.312 8.591 1.00 94.81 137 ARG A O 1
ATOM 1035 N N . SER A 1 138 ? -0.712 3.899 9.485 1.00 93.31 138 SER A N 1
ATOM 1036 C CA . SER A 1 138 ? 0.211 3.952 8.354 1.00 93.31 138 SER A CA 1
ATOM 1037 C C . SER A 1 138 ? 1.048 2.685 8.260 1.00 93.31 138 SER A C 1
ATOM 1039 O O . SER A 1 138 ? 1.275 2.192 7.157 1.00 93.31 138 SER A O 1
ATOM 1041 N N . THR A 1 139 ? 1.496 2.156 9.400 1.00 93.81 139 THR A N 1
ATOM 1042 C CA . THR A 1 139 ? 2.416 1.017 9.452 1.00 93.81 139 THR A CA 1
ATOM 1043 C C . THR A 1 139 ? 1.739 -0.278 9.007 1.00 93.81 139 THR A C 1
ATOM 1045 O O . THR A 1 139 ? 0.692 -0.657 9.532 1.00 93.81 139 THR A O 1
ATOM 1048 N N . VAL A 1 140 ? 2.363 -0.980 8.058 1.00 94.94 140 VAL A N 1
ATOM 1049 C CA . VAL A 1 140 ? 1.975 -2.345 7.691 1.00 94.94 140 VAL A CA 1
ATOM 1050 C C . VAL A 1 140 ? 2.594 -3.309 8.699 1.00 94.94 140 VAL A C 1
ATOM 1052 O O . VAL A 1 140 ? 3.815 -3.350 8.852 1.00 94.94 140 VAL A O 1
ATOM 1055 N N . LEU A 1 141 ? 1.747 -4.070 9.384 1.00 95.00 141 LEU A N 1
ATOM 1056 C CA . LEU A 1 141 ? 2.157 -5.065 10.372 1.00 95.00 141 LEU A CA 1
ATOM 1057 C C . LEU A 1 141 ? 2.420 -6.418 9.709 1.00 95.00 141 LEU A C 1
ATOM 1059 O O . LEU A 1 141 ? 1.939 -6.682 8.605 1.00 95.00 141 LEU A O 1
ATOM 1063 N N . TYR A 1 142 ? 3.131 -7.296 10.412 1.00 94.31 142 TYR A N 1
ATOM 1064 C CA . TYR A 1 142 ? 3.320 -8.682 9.997 1.00 94.31 142 TYR A CA 1
ATOM 1065 C C . TYR A 1 142 ? 2.686 -9.634 11.011 1.00 94.31 142 TYR A C 1
ATOM 1067 O O . TYR A 1 142 ? 2.898 -9.512 12.218 1.00 94.31 142 TYR A O 1
ATOM 1075 N N . ALA A 1 143 ? 1.863 -10.561 10.524 1.00 93.75 143 ALA A N 1
ATOM 1076 C CA . ALA A 1 143 ? 1.076 -11.456 11.364 1.00 93.75 143 ALA A CA 1
ATOM 1077 C C . ALA A 1 143 ? 1.962 -12.358 12.234 1.00 93.75 143 ALA A C 1
ATOM 1079 O O . ALA A 1 143 ? 1.644 -12.599 13.399 1.00 93.75 143 ALA A O 1
ATOM 1080 N N . ASP A 1 144 ? 3.092 -12.818 11.696 1.00 90.25 144 ASP A N 1
ATOM 1081 C CA . ASP A 1 144 ? 4.077 -13.628 12.416 1.00 90.25 144 ASP A CA 1
ATOM 1082 C C . ASP A 1 144 ? 4.767 -12.884 13.568 1.00 90.25 144 ASP A C 1
ATOM 1084 O O . ASP A 1 144 ? 5.158 -13.512 14.550 1.00 90.25 144 ASP A O 1
ATOM 1088 N N . GLU A 1 145 ? 4.873 -11.559 13.482 1.00 90.19 145 GLU A N 1
ATOM 1089 C CA . GLU A 1 145 ? 5.446 -10.705 14.529 1.00 90.19 145 GLU A CA 1
ATOM 1090 C C . GLU A 1 145 ? 4.420 -10.350 15.613 1.00 90.19 145 GLU A C 1
ATOM 1092 O O . GLU A 1 145 ? 4.754 -10.282 16.800 1.00 90.19 145 GLU A O 1
ATOM 1097 N N . GLU A 1 146 ? 3.154 -10.172 15.231 1.00 88.06 146 GLU A N 1
ATOM 1098 C CA . GLU A 1 146 ? 2.098 -9.780 16.170 1.00 88.06 146 GLU A CA 1
ATOM 1099 C C . GLU A 1 146 ? 1.492 -10.948 16.957 1.00 88.06 146 GLU A C 1
ATOM 1101 O O . GLU A 1 146 ? 0.978 -10.752 18.062 1.00 88.06 146 GLU A O 1
ATOM 1106 N N . SER A 1 147 ? 1.596 -12.176 16.447 1.00 83.88 147 SER A N 1
ATOM 1107 C CA . SER A 1 147 ? 0.985 -13.365 17.053 1.00 83.88 147 SER A CA 1
ATOM 1108 C C . SER A 1 147 ? 1.987 -14.248 17.802 1.00 83.88 147 SER A C 1
ATOM 1110 O O . SER A 1 147 ? 2.248 -15.395 17.443 1.00 83.88 147 SER A O 1
ATOM 1112 N N . LEU A 1 148 ? 2.495 -13.749 18.936 1.00 77.56 148 LEU A N 1
ATOM 1113 C CA . LEU A 1 148 ? 3.407 -14.519 19.805 1.00 77.56 148 LEU A CA 1
ATOM 1114 C C . LEU A 1 148 ? 2.859 -15.911 20.170 1.00 77.56 148 LEU A C 1
ATOM 1116 O O . LEU A 1 148 ? 3.618 -16.871 20.247 1.00 77.56 148 LEU A O 1
ATOM 1120 N N . ALA A 1 149 ? 1.540 -16.034 20.348 1.00 72.31 149 ALA A N 1
ATOM 1121 C CA . ALA A 1 149 ? 0.874 -17.294 20.682 1.00 72.31 149 ALA A CA 1
ATOM 1122 C C . ALA A 1 149 ? 0.947 -18.362 19.569 1.00 72.31 149 ALA A C 1
ATOM 1124 O O . ALA A 1 149 ? 0.706 -19.538 19.835 1.00 72.31 149 ALA A O 1
ATOM 1125 N N . LEU A 1 150 ? 1.263 -17.970 18.330 1.00 78.50 150 LEU A N 1
ATOM 1126 C CA . LEU A 1 150 ? 1.376 -18.871 17.180 1.00 78.50 150 LEU A CA 1
ATOM 1127 C C . LEU A 1 150 ? 2.831 -19.245 16.860 1.00 78.50 150 LEU A C 1
ATOM 1129 O O . LEU A 1 150 ? 3.065 -20.112 16.016 1.00 78.50 150 LEU A O 1
ATOM 1133 N N . LEU A 1 151 ? 3.816 -18.668 17.561 1.00 77.19 151 LEU A N 1
ATOM 1134 C CA . LEU A 1 151 ? 5.232 -19.002 17.370 1.00 77.19 151 LEU A CA 1
ATOM 1135 C C . LEU A 1 151 ? 5.521 -20.479 17.651 1.00 77.19 151 LEU A C 1
ATOM 1137 O O . LEU A 1 151 ? 6.220 -21.121 16.867 1.00 77.19 151 LEU A O 1
ATOM 1141 N N . ASP A 1 152 ? 4.907 -21.047 18.692 1.00 73.56 152 ASP A N 1
ATOM 1142 C CA . ASP A 1 152 ? 5.062 -22.464 19.053 1.00 73.56 152 ASP A CA 1
ATOM 1143 C C . ASP A 1 152 ? 4.553 -23.421 17.958 1.00 73.56 152 ASP A C 1
ATOM 1145 O O . ASP A 1 152 ? 4.895 -24.604 17.951 1.00 73.56 152 ASP A O 1
ATOM 1149 N N . ARG A 1 153 ? 3.754 -22.918 17.006 1.00 73.56 153 ARG A N 1
ATOM 1150 C CA . ARG A 1 153 ? 3.223 -23.664 15.853 1.00 73.56 153 ARG A CA 1
ATOM 1151 C C . ARG A 1 153 ? 4.000 -23.411 14.556 1.00 73.56 153 ARG A C 1
ATOM 1153 O O . ARG A 1 153 ? 3.533 -23.791 13.487 1.00 73.56 153 ARG A O 1
ATOM 1160 N N . GLY A 1 154 ? 5.180 -22.795 14.640 1.00 74.56 154 GLY A N 1
ATOM 1161 C CA . GLY A 1 154 ? 6.006 -22.444 13.480 1.00 74.56 154 GLY A CA 1
ATOM 1162 C C . GLY A 1 154 ? 5.752 -21.039 12.924 1.00 74.56 154 GLY A C 1
ATOM 1163 O O . GLY A 1 154 ? 6.267 -20.711 11.855 1.00 74.56 154 GLY A O 1
ATOM 1164 N N . GLY A 1 155 ? 4.997 -20.205 13.647 1.00 83.62 155 GLY A N 1
ATOM 1165 C CA . GLY A 1 155 ? 4.656 -18.842 13.244 1.00 83.62 155 GLY A CA 1
ATOM 1166 C C . GLY A 1 155 ? 3.634 -18.778 12.107 1.00 83.62 155 GLY A C 1
ATOM 1167 O O . GLY A 1 155 ? 3.144 -19.790 11.605 1.00 83.62 155 GLY A O 1
ATOM 1168 N N . VAL A 1 156 ? 3.313 -17.557 11.683 1.00 89.25 156 VAL A N 1
ATOM 1169 C CA . VAL A 1 156 ? 2.344 -17.318 10.604 1.00 89.25 156 VAL A CA 1
ATOM 1170 C C . VAL A 1 156 ? 3.066 -17.220 9.260 1.00 89.25 156 VAL A C 1
ATOM 1172 O O . VAL A 1 156 ? 4.162 -16.671 9.178 1.00 89.25 156 VAL A O 1
ATOM 1175 N N . ASP A 1 157 ? 2.493 -17.806 8.215 1.00 91.56 157 ASP A N 1
ATOM 1176 C CA . ASP A 1 157 ? 2.801 -17.516 6.812 1.00 91.56 157 ASP A CA 1
ATOM 1177 C C . ASP A 1 157 ? 1.505 -17.511 5.994 1.00 91.56 157 ASP A C 1
ATOM 1179 O O . ASP A 1 157 ? 0.408 -17.637 6.542 1.00 91.56 157 ASP A O 1
ATOM 1183 N N . PHE A 1 158 ? 1.611 -17.350 4.676 1.00 91.25 158 PHE A N 1
ATOM 1184 C CA . PHE A 1 158 ? 0.458 -17.301 3.780 1.00 91.25 158 PHE A CA 1
ATOM 1185 C C . PHE A 1 158 ? -0.485 -18.514 3.905 1.00 91.25 158 PHE A C 1
ATOM 1187 O O . PHE A 1 158 ? -1.673 -18.385 3.623 1.00 91.25 158 PHE A O 1
ATOM 1194 N N . ARG A 1 159 ? 0.004 -19.683 4.349 1.00 91.31 159 ARG A N 1
ATOM 1195 C CA . ARG A 1 159 ? -0.805 -20.905 4.519 1.00 91.31 159 ARG A CA 1
ATOM 1196 C C . ARG A 1 159 ? -1.575 -20.911 5.835 1.00 91.31 159 ARG A C 1
ATOM 1198 O O . ARG A 1 159 ? -2.631 -21.529 5.904 1.00 91.31 159 ARG A O 1
ATOM 1205 N N . SER A 1 160 ? -1.050 -20.246 6.863 1.00 91.75 160 SER A N 1
ATOM 1206 C CA . SER A 1 160 ? -1.633 -20.177 8.210 1.00 91.75 160 SER A CA 1
ATOM 1207 C C . SER A 1 160 ? -2.235 -18.810 8.538 1.00 91.75 160 SER A C 1
ATOM 1209 O O . SER A 1 160 ? -2.558 -18.530 9.690 1.00 91.75 160 SER A O 1
ATOM 1211 N N . MET A 1 161 ? -2.457 -17.958 7.531 1.00 93.62 161 MET A N 1
ATOM 1212 C CA . MET A 1 161 ? -3.105 -16.661 7.736 1.00 93.62 161 MET A CA 1
ATOM 1213 C C . MET A 1 161 ? -4.518 -16.809 8.329 1.00 93.62 161 MET A C 1
ATOM 1215 O O . MET A 1 161 ? -4.932 -15.977 9.128 1.00 93.62 161 MET A O 1
ATOM 1219 N N . GLY A 1 162 ? -5.233 -17.897 8.016 1.00 92.62 162 GLY A N 1
ATOM 1220 C CA . GLY A 1 162 ? -6.512 -18.227 8.658 1.00 92.62 162 GLY A CA 1
ATOM 1221 C C . GLY A 1 162 ? -6.401 -18.366 10.182 1.00 92.62 162 GLY A C 1
ATOM 1222 O O . GLY A 1 162 ? -7.178 -17.748 10.904 1.00 92.62 162 GLY A O 1
ATOM 1223 N N . ASP A 1 163 ? -5.373 -19.066 10.673 1.00 92.75 163 ASP A N 1
ATOM 1224 C CA . ASP A 1 163 ? -5.138 -19.248 12.113 1.00 92.75 163 ASP A CA 1
ATOM 1225 C C . ASP A 1 163 ? -4.873 -17.910 12.820 1.00 92.75 163 ASP A C 1
ATOM 1227 O O . ASP A 1 163 ? -5.301 -17.699 13.957 1.00 92.75 163 ASP A O 1
ATOM 1231 N N . PHE A 1 164 ? -4.179 -16.985 12.144 1.00 94.94 164 PHE A N 1
ATOM 1232 C CA . PHE A 1 164 ? -3.972 -15.629 12.649 1.00 94.94 164 PHE A CA 1
ATOM 1233 C C . PHE A 1 164 ? -5.286 -14.857 12.762 1.00 94.94 164 PHE A C 1
ATOM 1235 O O . PHE A 1 164 ? -5.513 -14.187 13.768 1.00 94.94 164 PHE A O 1
ATOM 1242 N N . LEU A 1 165 ? -6.152 -14.943 11.751 1.00 95.44 165 LEU A N 1
ATOM 1243 C CA . LEU A 1 165 ? -7.441 -14.251 11.749 1.00 95.44 165 LEU A CA 1
ATOM 1244 C C . LEU A 1 165 ? -8.369 -14.797 12.842 1.00 95.44 165 LEU A C 1
ATOM 1246 O O . LEU A 1 165 ? -8.991 -14.007 13.552 1.00 95.44 165 LEU A O 1
ATOM 1250 N N . ASP A 1 166 ? -8.393 -16.116 13.037 1.00 94.69 166 ASP A N 1
ATOM 1251 C CA . ASP A 1 166 ? -9.142 -16.758 14.121 1.00 94.69 166 ASP A CA 1
ATOM 1252 C C . ASP A 1 166 ? -8.606 -16.329 15.494 1.00 94.69 166 ASP A C 1
ATOM 1254 O O . ASP A 1 166 ? -9.370 -15.942 16.385 1.00 94.69 166 ASP A O 1
ATOM 1258 N N . TRP A 1 167 ? -7.279 -16.318 15.665 1.00 94.31 167 TRP A N 1
ATOM 1259 C CA . TRP A 1 167 ? -6.633 -15.817 16.879 1.00 94.31 167 TRP A CA 1
ATOM 1260 C C . TRP A 1 167 ? -6.974 -14.344 17.141 1.00 94.31 167 TRP A C 1
ATOM 1262 O O . TRP A 1 167 ? -7.330 -13.994 18.271 1.00 94.31 167 TRP A O 1
ATOM 1272 N N . LEU A 1 168 ? -6.931 -13.496 16.111 1.00 95.12 168 LEU A N 1
ATOM 1273 C CA . LEU A 1 168 ? -7.211 -12.064 16.201 1.00 95.12 168 LEU A CA 1
ATOM 1274 C C . LEU A 1 168 ? -8.607 -11.784 16.771 1.00 95.12 168 LEU A C 1
ATOM 1276 O O .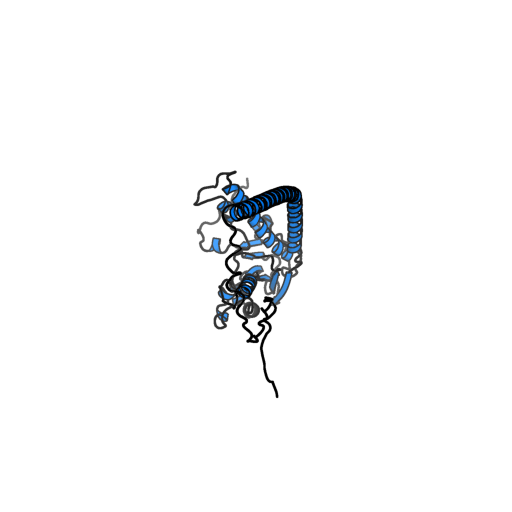 LEU A 1 168 ? -8.761 -10.885 17.597 1.00 95.12 168 LEU A O 1
ATOM 1280 N N . VAL A 1 169 ? -9.621 -12.551 16.355 1.00 95.00 169 VAL A N 1
ATOM 1281 C CA . VAL A 1 169 ? -11.012 -12.343 16.797 1.00 95.00 169 VAL A CA 1
ATOM 1282 C C . VAL A 1 169 ? -11.410 -13.154 18.031 1.00 95.00 169 VAL A C 1
ATOM 1284 O O . VAL A 1 169 ? -12.452 -12.864 18.622 1.00 95.00 169 VAL A O 1
ATOM 1287 N N . SER A 1 170 ? -10.588 -14.121 18.451 1.00 93.12 170 SER A N 1
ATOM 1288 C CA . SER A 1 170 ? -10.869 -14.992 19.604 1.00 93.12 170 SER A CA 1
ATOM 1289 C C . SER A 1 170 ? -10.929 -14.262 20.949 1.00 93.12 170 SER A C 1
ATOM 1291 O O . SER A 1 170 ? -11.634 -14.712 21.852 1.00 93.12 170 SER A O 1
ATOM 1293 N N . ALA A 1 171 ? -10.217 -13.140 21.088 1.00 91.12 171 ALA A N 1
ATOM 1294 C CA . ALA A 1 171 ? -10.136 -12.374 22.326 1.00 91.12 171 ALA A CA 1
ATOM 1295 C C . ALA A 1 171 ? -10.043 -10.864 22.027 1.00 91.12 171 ALA A C 1
ATOM 1297 O O . ALA A 1 171 ? -9.298 -10.473 21.120 1.00 91.12 171 ALA A O 1
ATOM 1298 N N . PRO A 1 172 ? -10.767 -9.996 22.761 1.00 91.50 172 PRO A N 1
ATOM 1299 C CA . PRO A 1 172 ? -10.684 -8.545 22.585 1.00 91.50 172 PRO A CA 1
ATOM 1300 C C . PRO A 1 172 ? -9.262 -7.992 22.705 1.00 91.50 172 PRO A C 1
ATOM 1302 O O . PRO A 1 172 ? -8.905 -7.083 21.966 1.00 91.50 172 PRO A O 1
ATOM 1305 N N . GLU A 1 173 ? -8.433 -8.576 23.569 1.00 92.38 173 GLU A N 1
ATOM 1306 C CA . GLU A 1 173 ? -7.058 -8.144 23.823 1.00 92.38 173 GLU A CA 1
ATOM 1307 C C . GLU A 1 173 ? -6.156 -8.328 22.593 1.00 92.38 173 GLU A C 1
ATOM 1309 O O . GLU A 1 173 ? -5.286 -7.496 22.330 1.00 92.38 173 GLU A O 1
ATOM 1314 N N . ASN A 1 174 ? -6.380 -9.388 21.806 1.00 93.06 174 ASN A N 1
ATOM 1315 C CA . ASN A 1 174 ? -5.639 -9.627 20.564 1.00 93.06 174 ASN A CA 1
ATOM 1316 C C . ASN A 1 174 ? -6.008 -8.577 19.513 1.00 93.06 174 ASN A C 1
ATOM 1318 O O . ASN A 1 174 ? -5.134 -8.010 18.852 1.00 93.06 174 ASN A O 1
ATOM 1322 N N . LEU A 1 175 ? -7.304 -8.277 19.397 1.00 93.50 175 LEU A N 1
ATOM 1323 C CA . LEU A 1 175 ? -7.784 -7.228 18.509 1.00 93.50 175 LEU A CA 1
ATOM 1324 C C . LEU A 1 175 ? -7.278 -5.852 18.941 1.00 93.50 175 LEU A C 1
ATOM 1326 O O . LEU A 1 175 ? -6.849 -5.081 18.091 1.00 93.50 175 LEU A O 1
ATOM 1330 N N . ASP A 1 176 ? -7.296 -5.542 20.235 1.00 93.50 176 ASP A N 1
ATOM 1331 C CA . ASP A 1 176 ? -6.817 -4.262 20.756 1.00 93.50 176 ASP A CA 1
ATOM 1332 C C . ASP A 1 176 ? -5.301 -4.095 20.561 1.00 93.50 176 ASP A C 1
ATOM 1334 O O . ASP A 1 176 ? -4.825 -2.974 20.393 1.00 93.50 176 ASP A O 1
ATOM 1338 N N . ARG A 1 177 ? -4.533 -5.190 20.507 1.00 91.75 177 ARG A N 1
ATOM 1339 C CA . ARG A 1 177 ? -3.107 -5.148 20.155 1.00 91.75 177 ARG A CA 1
ATOM 1340 C C . ARG A 1 177 ? -2.876 -4.749 18.694 1.00 91.75 177 ARG A C 1
ATOM 1342 O O . ARG A 1 177 ? -2.022 -3.908 18.427 1.00 91.75 177 ARG A O 1
ATOM 1349 N N . VAL A 1 178 ? -3.612 -5.351 17.758 1.00 93.81 178 VAL A N 1
ATOM 1350 C CA . VAL A 1 178 ? -3.394 -5.164 16.308 1.00 93.81 178 VAL A CA 1
ATOM 1351 C C . VAL A 1 178 ? -4.133 -3.934 15.769 1.00 93.81 178 VAL A C 1
ATOM 1353 O O . VAL A 1 178 ? -3.593 -3.172 14.971 1.00 93.81 178 VAL A O 1
ATOM 1356 N N . ALA A 1 179 ? -5.367 -3.718 16.217 1.00 95.31 179 ALA A N 1
ATOM 1357 C CA . ALA A 1 179 ? -6.282 -2.674 15.767 1.00 95.31 179 ALA A CA 1
ATOM 1358 C C . ALA A 1 179 ? -6.942 -1.974 16.978 1.00 95.31 179 ALA A C 1
ATOM 1360 O O . ALA A 1 179 ? -8.144 -2.140 17.188 1.00 95.31 179 ALA A O 1
ATOM 1361 N N . PRO A 1 180 ? -6.188 -1.199 17.786 1.00 94.00 180 PRO A N 1
ATOM 1362 C CA . PRO A 1 180 ? -6.638 -0.647 19.079 1.00 94.00 180 PRO A CA 1
ATOM 1363 C C . PRO A 1 180 ? -7.812 0.331 18.986 1.00 94.00 180 PRO A C 1
ATOM 1365 O O . PRO A 1 180 ? -8.619 0.459 19.907 1.00 94.00 180 PRO A O 1
ATOM 1368 N N . ASP A 1 181 ? -7.889 1.071 17.887 1.00 96.31 181 ASP A N 1
ATOM 1369 C CA . ASP A 1 181 ? -8.850 2.147 17.714 1.00 96.31 181 ASP A CA 1
ATOM 1370 C C . ASP A 1 181 ? -10.233 1.581 17.352 1.00 96.31 181 ASP A C 1
ATOM 1372 O O . ASP A 1 181 ? -10.370 0.769 16.439 1.00 96.31 181 ASP A O 1
ATOM 1376 N N . GLN A 1 182 ? -11.290 2.047 18.026 1.00 94.62 182 GLN A N 1
ATOM 1377 C CA . GLN A 1 182 ? -12.659 1.533 17.841 1.00 94.62 182 GLN A CA 1
ATOM 1378 C C . GLN A 1 182 ? -13.161 1.626 16.397 1.00 94.62 182 GLN A C 1
ATOM 1380 O O . GLN A 1 182 ? -14.032 0.862 16.009 1.00 94.62 182 GLN A O 1
ATOM 1385 N N . ARG A 1 183 ? -12.646 2.552 15.589 1.00 96.12 183 ARG A N 1
ATOM 1386 C CA . ARG A 1 183 ? -12.976 2.654 14.168 1.00 96.12 183 ARG A CA 1
ATOM 1387 C C . ARG A 1 183 ? -11.691 2.876 13.385 1.00 96.12 183 ARG A C 1
ATOM 1389 O O . ARG A 1 183 ? -11.194 4.000 13.331 1.00 96.12 183 ARG A O 1
ATOM 1396 N N . CYS A 1 184 ? -11.124 1.811 12.826 1.00 96.94 184 CYS A N 1
ATOM 1397 C CA . CYS A 1 184 ? -9.829 1.895 12.167 1.00 96.94 184 CYS A CA 1
ATOM 1398 C C . CYS A 1 184 ? -9.601 0.906 11.033 1.00 96.94 184 CYS A C 1
ATOM 1400 O O . CYS A 1 184 ? -10.329 -0.071 10.867 1.00 96.94 184 CYS A O 1
ATOM 1402 N N . ILE A 1 185 ? -8.563 1.203 10.255 1.00 97.50 185 ILE A N 1
ATOM 1403 C CA . ILE A 1 185 ? -8.041 0.356 9.191 1.00 97.50 185 ILE A CA 1
ATOM 1404 C C . ILE A 1 185 ? -6.561 0.116 9.471 1.00 97.50 185 ILE A C 1
ATOM 1406 O O . ILE A 1 185 ? -5.797 1.069 9.659 1.00 97.50 185 ILE A O 1
ATOM 1410 N N . VAL A 1 186 ? -6.179 -1.158 9.483 1.00 97.06 186 VAL A N 1
ATOM 1411 C CA . VAL A 1 186 ? -4.808 -1.635 9.675 1.00 97.06 186 VAL A CA 1
ATOM 1412 C C . VAL A 1 186 ? -4.495 -2.642 8.581 1.00 97.06 186 VAL A C 1
ATOM 1414 O O . VAL A 1 186 ? -5.330 -3.485 8.263 1.00 97.06 186 VAL A O 1
ATOM 1417 N N . VAL A 1 187 ? -3.299 -2.577 8.005 1.00 96.81 187 VAL A N 1
ATOM 1418 C CA . VAL A 1 187 ? -2.850 -3.582 7.036 1.00 96.81 187 VAL A CA 1
ATOM 1419 C C . VAL A 1 187 ? -1.898 -4.547 7.710 1.00 96.81 187 VAL A C 1
ATOM 1421 O O . VAL A 1 187 ? -0.946 -4.132 8.366 1.00 96.81 187 VAL A O 1
ATOM 1424 N N . VAL A 1 188 ? -2.145 -5.834 7.497 1.00 95.81 188 VAL A N 1
ATOM 1425 C CA . VAL A 1 188 ? -1.304 -6.929 7.964 1.00 95.81 188 VAL A CA 1
ATOM 1426 C C . VAL A 1 188 ? -0.847 -7.749 6.759 1.00 95.81 188 VAL A C 1
ATOM 1428 O O . VAL A 1 188 ? -1.626 -8.015 5.847 1.00 95.81 188 VAL A O 1
ATOM 1431 N N . LYS A 1 189 ? 0.419 -8.151 6.735 1.00 95.12 189 LYS A N 1
ATOM 1432 C CA . LYS A 1 189 ? 0.966 -9.131 5.789 1.00 95.12 189 LYS A CA 1
ATOM 1433 C C . LYS A 1 189 ? 1.295 -10.430 6.529 1.00 95.12 189 LYS A C 1
ATOM 1435 O O . LYS A 1 189 ? 1.666 -10.351 7.699 1.00 95.12 189 LYS A O 1
ATOM 1440 N N . PRO A 1 190 ? 1.178 -11.613 5.904 1.00 93.56 190 PRO A N 1
ATOM 1441 C CA . PRO A 1 190 ? 1.465 -12.871 6.589 1.00 93.56 190 PRO A CA 1
ATOM 1442 C C . PRO A 1 190 ? 2.856 -12.947 7.238 1.00 93.56 190 PRO A C 1
ATOM 1444 O O . PRO A 1 190 ? 2.955 -13.247 8.426 1.00 93.56 190 PRO A O 1
ATOM 1447 N N . SER A 1 191 ? 3.926 -12.665 6.489 1.00 91.81 191 SER A N 1
ATOM 1448 C CA . SER A 1 191 ? 5.298 -12.709 7.012 1.00 91.81 191 SER A CA 1
ATOM 1449 C C . SER A 1 191 ? 6.272 -11.989 6.080 1.00 91.81 191 SER A C 1
ATOM 1451 O O . SER A 1 191 ? 6.083 -11.968 4.869 1.00 91.81 191 SER A O 1
ATOM 1453 N N . ARG A 1 192 ? 7.359 -11.444 6.635 1.00 89.44 192 ARG A N 1
ATOM 1454 C CA . ARG A 1 192 ? 8.529 -10.967 5.865 1.00 89.44 192 ARG A CA 1
ATOM 1455 C C . ARG A 1 192 ? 9.734 -11.901 5.947 1.00 89.44 192 ARG A C 1
ATOM 1457 O O . ARG A 1 192 ? 10.812 -11.577 5.449 1.00 89.44 192 ARG A O 1
ATOM 1464 N N . GLN A 1 193 ? 9.597 -13.031 6.635 1.00 84.88 193 GLN A N 1
ATOM 1465 C CA . GLN A 1 193 ? 10.704 -13.952 6.848 1.00 84.88 193 GLN A CA 1
ATOM 1466 C C . GLN A 1 193 ? 10.987 -14.751 5.574 1.00 84.88 193 GLN A C 1
ATOM 1468 O O . GLN A 1 193 ? 10.095 -15.364 4.987 1.00 84.88 193 GLN A O 1
ATOM 1473 N N . GLY A 1 194 ? 12.259 -14.788 5.173 1.00 78.88 194 GLY A N 1
ATOM 1474 C CA . GLY A 1 194 ? 12.731 -15.655 4.097 1.00 78.88 194 GLY A CA 1
ATOM 1475 C C . GLY A 1 194 ? 12.727 -17.113 4.548 1.00 78.88 194 GLY A C 1
ATOM 1476 O O . GLY A 1 194 ? 13.735 -17.603 5.053 1.00 78.88 194 GLY A O 1
ATOM 1477 N N . ARG A 1 195 ? 11.585 -17.788 4.404 1.00 83.88 195 ARG A N 1
ATOM 1478 C CA . ARG A 1 195 ? 11.459 -19.233 4.622 1.00 83.88 195 ARG A CA 1
ATOM 1479 C C . ARG A 1 195 ? 11.759 -19.974 3.325 1.00 83.88 195 ARG A C 1
ATOM 1481 O O . ARG A 1 195 ? 11.434 -19.491 2.242 1.00 83.88 195 ARG A O 1
ATOM 1488 N N . ASP A 1 196 ? 12.366 -21.147 3.454 1.00 84.88 196 ASP A N 1
ATOM 1489 C CA . ASP A 1 196 ? 12.575 -22.037 2.320 1.00 84.88 196 ASP A CA 1
ATOM 1490 C C . ASP A 1 196 ? 11.362 -22.960 2.152 1.00 84.88 196 ASP A C 1
ATOM 1492 O O . ASP A 1 196 ? 11.051 -23.776 3.022 1.00 84.88 196 ASP A O 1
ATOM 1496 N N . TYR A 1 197 ? 10.663 -22.798 1.034 1.00 84.88 197 TYR A N 1
ATOM 1497 C CA . TYR A 1 197 ? 9.519 -23.597 0.602 1.00 84.88 197 TYR A CA 1
ATOM 1498 C C . TYR A 1 197 ? 9.904 -24.625 -0.477 1.00 84.88 197 TYR A C 1
ATOM 1500 O O . TYR A 1 197 ? 9.023 -25.326 -0.978 1.00 84.88 197 TYR A O 1
ATOM 1508 N N . GLY A 1 198 ? 11.192 -24.757 -0.819 1.00 88.62 198 GLY A N 1
ATOM 1509 C CA . GLY A 1 198 ? 11.700 -25.750 -1.764 1.00 88.62 198 GLY A CA 1
ATOM 1510 C C . GLY A 1 198 ? 12.479 -25.124 -2.919 1.00 88.62 198 GLY A C 1
ATOM 1511 O O . GLY A 1 198 ? 13.606 -24.668 -2.756 1.00 88.62 198 GLY A O 1
ATOM 1512 N N . ASP A 1 199 ? 11.926 -25.172 -4.132 1.00 90.12 199 ASP A N 1
ATOM 1513 C CA . ASP A 1 199 ? 12.604 -24.646 -5.319 1.00 90.12 199 ASP A CA 1
ATOM 1514 C C . ASP A 1 199 ? 12.415 -23.125 -5.493 1.00 90.12 199 ASP A C 1
ATOM 1516 O O . ASP A 1 199 ? 11.533 -22.502 -4.900 1.00 90.12 199 ASP A O 1
ATOM 1520 N N . ALA A 1 200 ? 13.242 -22.512 -6.347 1.00 86.88 200 ALA A N 1
ATOM 1521 C CA . ALA A 1 200 ? 13.260 -21.063 -6.550 1.00 86.88 200 ALA A CA 1
ATOM 1522 C C . ALA A 1 200 ? 11.923 -20.484 -7.052 1.00 86.88 200 ALA A C 1
ATOM 1524 O O . ALA A 1 200 ? 11.578 -19.358 -6.695 1.00 86.88 200 ALA A O 1
ATOM 1525 N N . TRP A 1 201 ? 11.166 -21.233 -7.860 1.00 85.88 201 TRP A N 1
ATOM 1526 C CA . TRP A 1 201 ? 9.874 -20.781 -8.375 1.00 85.88 201 TRP A CA 1
ATOM 1527 C C . TRP A 1 201 ? 8.800 -20.823 -7.285 1.00 85.88 201 TRP A C 1
ATOM 1529 O O . TRP A 1 201 ? 8.050 -19.858 -7.097 1.00 85.88 201 TRP A O 1
ATOM 1539 N N . THR A 1 202 ? 8.771 -21.916 -6.521 1.00 88.56 202 THR A N 1
ATOM 1540 C CA . THR A 1 202 ? 7.885 -22.059 -5.359 1.00 88.56 202 THR A CA 1
ATOM 1541 C C . THR A 1 202 ? 8.182 -20.991 -4.309 1.00 88.56 202 THR A C 1
ATOM 1543 O O . THR A 1 202 ? 7.256 -20.351 -3.814 1.00 88.56 202 THR A O 1
ATOM 1546 N N . ASN A 1 203 ? 9.460 -20.710 -4.041 1.00 88.94 203 ASN A N 1
ATOM 1547 C CA . ASN A 1 203 ? 9.873 -19.652 -3.119 1.00 88.94 203 ASN A CA 1
ATOM 1548 C C . ASN A 1 203 ? 9.430 -18.265 -3.594 1.00 88.94 203 ASN A C 1
ATOM 1550 O O . ASN A 1 203 ? 8.876 -17.509 -2.802 1.00 88.94 203 ASN A O 1
ATOM 1554 N N . ALA A 1 204 ? 9.595 -17.935 -4.878 1.00 87.94 204 ALA A N 1
ATOM 1555 C CA . ALA A 1 204 ? 9.142 -16.649 -5.412 1.00 87.94 204 ALA A CA 1
ATOM 1556 C C . ALA A 1 204 ? 7.620 -16.463 -5.264 1.00 87.94 204 ALA A C 1
ATOM 1558 O O . ALA A 1 204 ? 7.161 -15.395 -4.858 1.00 87.94 204 ALA A O 1
ATOM 1559 N N . THR A 1 205 ? 6.848 -17.519 -5.533 1.00 89.06 205 THR A N 1
ATOM 1560 C CA . THR A 1 205 ? 5.385 -17.506 -5.379 1.00 89.06 205 THR A CA 1
ATOM 1561 C C . THR A 1 205 ? 4.986 -17.365 -3.909 1.00 89.06 205 THR A C 1
ATOM 1563 O O . THR A 1 205 ? 4.174 -16.512 -3.564 1.00 89.06 205 THR A O 1
ATOM 1566 N N . ALA A 1 206 ? 5.607 -18.142 -3.021 1.00 90.62 206 ALA A N 1
ATOM 1567 C CA . ALA A 1 206 ? 5.356 -18.072 -1.586 1.00 90.62 206 ALA A CA 1
ATOM 1568 C C . ALA A 1 206 ? 5.729 -16.705 -0.993 1.00 90.62 206 ALA A C 1
ATOM 1570 O O . ALA A 1 206 ? 5.035 -16.206 -0.112 1.00 90.62 206 ALA A O 1
ATOM 1571 N N . MET A 1 207 ? 6.803 -16.071 -1.471 1.00 88.50 207 MET A N 1
ATOM 1572 C CA . MET A 1 207 ? 7.165 -14.712 -1.060 1.00 88.50 207 MET A CA 1
ATOM 1573 C C . MET A 1 207 ? 6.120 -13.688 -1.510 1.00 88.50 207 MET A C 1
ATOM 1575 O O . MET A 1 207 ? 5.760 -12.820 -0.722 1.00 88.50 207 MET A O 1
ATOM 1579 N N . ALA A 1 208 ? 5.597 -13.804 -2.733 1.00 89.19 208 ALA A N 1
ATOM 1580 C CA . ALA A 1 208 ? 4.534 -12.922 -3.211 1.00 89.19 208 ALA A CA 1
ATOM 1581 C C . ALA A 1 208 ? 3.249 -13.057 -2.372 1.00 89.19 208 ALA A C 1
ATOM 1583 O O . ALA A 1 208 ? 2.663 -12.046 -1.992 1.00 89.19 208 ALA A O 1
ATOM 1584 N N . GLU A 1 209 ? 2.853 -14.283 -2.015 1.00 91.12 209 GLU A N 1
ATOM 1585 C CA . GLU A 1 209 ? 1.692 -14.524 -1.145 1.00 91.12 209 GLU A CA 1
ATOM 1586 C C . GLU A 1 209 ? 1.928 -14.047 0.298 1.00 91.12 209 GLU A C 1
ATOM 1588 O O . GLU A 1 209 ? 1.030 -13.492 0.927 1.00 91.12 209 GLU A O 1
ATOM 1593 N N . ASN A 1 210 ? 3.149 -14.187 0.824 1.00 92.25 210 ASN A N 1
ATOM 1594 C CA . ASN A 1 210 ? 3.513 -13.658 2.144 1.00 92.25 210 ASN A CA 1
ATOM 1595 C C . ASN A 1 210 ? 3.530 -12.122 2.203 1.00 92.25 210 ASN A C 1
ATOM 1597 O O . ASN A 1 210 ? 3.347 -11.545 3.273 1.00 92.25 210 ASN A O 1
ATOM 1601 N N . GLU A 1 211 ? 3.711 -11.465 1.060 1.00 90.94 211 GLU A N 1
ATOM 1602 C CA . GLU A 1 211 ? 3.638 -10.011 0.905 1.00 90.94 211 GLU A CA 1
ATOM 1603 C C . GLU A 1 211 ? 2.217 -9.510 0.596 1.00 90.94 211 GLU A C 1
ATOM 1605 O O . GLU A 1 211 ? 2.000 -8.299 0.472 1.00 90.94 211 GLU A O 1
ATOM 1610 N N . ARG A 1 212 ? 1.232 -10.410 0.476 1.00 92.00 212 ARG A N 1
ATOM 1611 C CA . ARG A 1 212 ? -0.138 -10.043 0.118 1.00 92.00 212 ARG A CA 1
ATOM 1612 C C . ARG A 1 212 ? -0.828 -9.287 1.267 1.00 92.00 212 ARG A C 1
ATOM 1614 O O . ARG A 1 212 ? -0.927 -9.813 2.381 1.00 92.00 212 ARG A O 1
ATOM 1621 N N . PRO A 1 213 ? -1.337 -8.064 1.027 1.00 93.69 213 PRO A N 1
ATOM 1622 C CA . PRO A 1 213 ? -1.930 -7.249 2.079 1.00 93.69 213 PRO A CA 1
ATOM 1623 C C . PRO A 1 213 ? -3.324 -7.745 2.481 1.00 93.69 213 PRO A C 1
ATOM 1625 O O . PRO A 1 213 ? -4.208 -7.927 1.644 1.00 93.69 213 PRO A O 1
ATOM 1628 N N . HIS A 1 214 ? -3.521 -7.891 3.788 1.00 95.38 214 HIS A N 1
ATOM 1629 C CA . HIS A 1 214 ? -4.794 -8.176 4.438 1.00 95.38 214 HIS A CA 1
ATOM 1630 C C . HIS A 1 214 ? -5.221 -6.931 5.216 1.00 95.38 214 HIS A C 1
ATOM 1632 O O . HIS A 1 214 ? -4.572 -6.523 6.180 1.00 95.38 214 HIS A O 1
ATOM 1638 N N . TRP A 1 215 ? -6.300 -6.296 4.777 1.00 96.81 215 TRP A N 1
ATOM 1639 C CA . TRP A 1 215 ? -6.816 -5.068 5.366 1.00 96.81 215 TRP A CA 1
ATOM 1640 C C . TRP A 1 215 ? -7.812 -5.425 6.465 1.00 96.81 215 TRP A C 1
ATOM 1642 O O . TRP A 1 215 ? -8.926 -5.871 6.195 1.00 96.81 215 TRP A O 1
ATOM 1652 N N . ILE A 1 216 ? -7.410 -5.230 7.714 1.00 97.69 216 ILE A N 1
ATOM 1653 C CA . ILE A 1 216 ? -8.271 -5.392 8.880 1.00 97.69 216 ILE A CA 1
ATOM 1654 C C . ILE A 1 216 ? -9.027 -4.087 9.100 1.00 97.69 216 ILE A C 1
ATOM 1656 O O . ILE A 1 216 ? -8.430 -3.031 9.316 1.00 97.69 216 ILE A O 1
ATOM 1660 N N . ILE A 1 217 ? -10.353 -4.163 9.051 1.00 97.81 217 ILE A N 1
ATOM 1661 C CA . ILE A 1 217 ? -11.251 -3.021 9.217 1.00 97.81 217 ILE A CA 1
ATOM 1662 C C . ILE A 1 217 ? -12.054 -3.242 10.494 1.00 97.81 217 ILE A C 1
ATOM 1664 O O . ILE A 1 217 ? -12.915 -4.122 10.557 1.00 97.81 217 ILE A O 1
ATOM 1668 N N . ARG A 1 218 ? -11.784 -2.431 11.517 1.00 97.62 218 ARG A N 1
ATOM 1669 C CA . ARG A 1 218 ? -12.531 -2.430 12.776 1.00 97.62 218 ARG A CA 1
ATOM 1670 C C . ARG A 1 218 ? -13.561 -1.310 12.768 1.00 97.62 218 ARG A C 1
ATOM 1672 O O . ARG A 1 218 ? -13.239 -0.159 12.478 1.00 97.62 218 ARG A O 1
ATOM 1679 N N . ASN A 1 219 ? -14.793 -1.641 13.133 1.00 97.38 219 ASN A N 1
ATOM 1680 C CA . ASN A 1 219 ? -15.881 -0.694 13.325 1.00 97.38 219 ASN A CA 1
ATOM 1681 C C . ASN A 1 219 ? -16.701 -1.094 14.558 1.00 97.38 219 ASN A C 1
ATOM 1683 O O . ASN A 1 219 ? -17.652 -1.867 14.483 1.00 97.38 219 ASN A O 1
ATOM 1687 N N . GLY A 1 220 ? -16.299 -0.565 15.706 1.00 95.75 220 GLY A N 1
ATOM 1688 C CA . GLY A 1 220 ? -16.771 -0.931 17.032 1.00 95.75 220 GLY A CA 1
ATOM 1689 C C . GLY A 1 220 ? -16.337 -2.347 17.375 1.00 95.75 220 GLY A C 1
ATOM 1690 O O . GLY A 1 220 ? -15.145 -2.671 17.426 1.00 95.75 220 GLY A O 1
ATOM 1691 N N . GLU A 1 221 ? -17.333 -3.199 17.578 1.00 95.44 221 GLU A N 1
ATOM 1692 C CA . GLU A 1 221 ? -17.150 -4.627 17.806 1.00 95.44 221 GLU A CA 1
ATOM 1693 C C . GLU A 1 221 ? -17.003 -5.404 16.495 1.00 95.44 221 GLU A C 1
ATOM 1695 O O . GLU A 1 221 ? -16.427 -6.495 16.506 1.00 95.44 221 GLU A O 1
ATOM 1700 N N . ARG A 1 222 ? -17.458 -4.839 15.368 1.00 97.06 222 ARG A N 1
ATOM 1701 C CA . ARG A 1 222 ? -17.375 -5.497 14.065 1.00 97.06 222 ARG A CA 1
ATOM 1702 C C . ARG A 1 222 ? -15.961 -5.466 13.516 1.00 97.06 222 ARG A C 1
ATOM 1704 O O . ARG A 1 222 ? -15.301 -4.426 13.531 1.00 97.06 222 ARG A O 1
ATOM 1711 N N . VAL A 1 223 ? -15.530 -6.603 12.987 1.00 97.88 223 VAL A N 1
ATOM 1712 C CA . VAL A 1 223 ? -14.226 -6.759 12.344 1.00 97.88 223 VAL A CA 1
ATOM 1713 C C . VAL A 1 223 ? -14.431 -7.388 10.981 1.00 97.88 223 VAL A C 1
ATOM 1715 O O . VAL A 1 223 ? -15.048 -8.448 10.865 1.00 97.88 223 VAL A O 1
ATOM 1718 N N . TYR A 1 224 ? -13.896 -6.735 9.961 1.00 97.94 224 TYR A N 1
ATOM 1719 C CA . TYR A 1 224 ? -13.910 -7.208 8.589 1.00 97.94 224 TYR A CA 1
ATOM 1720 C C . TYR A 1 224 ? -12.486 -7.416 8.097 1.00 97.94 224 TYR A C 1
ATOM 1722 O O . TYR A 1 224 ? -11.558 -6.717 8.510 1.00 97.94 224 TYR A O 1
ATOM 1730 N N . LEU A 1 225 ? -12.347 -8.357 7.178 1.00 97.38 225 LEU A N 1
ATOM 1731 C CA . LEU A 1 225 ? -11.167 -8.545 6.364 1.00 97.38 225 LEU A CA 1
ATOM 1732 C C . LEU A 1 225 ? -11.487 -8.090 4.950 1.00 97.38 225 LEU A C 1
ATOM 1734 O O . LEU A 1 225 ? -12.478 -8.530 4.376 1.00 97.38 225 LEU A O 1
ATOM 1738 N N . LEU A 1 226 ? -10.623 -7.258 4.391 1.00 95.50 226 LEU A N 1
ATOM 1739 C CA . LEU A 1 226 ? -10.566 -6.990 2.967 1.00 95.50 226 LEU A CA 1
ATOM 1740 C C . LEU A 1 226 ? -9.262 -7.574 2.415 1.00 95.50 226 LEU A C 1
ATOM 1742 O O . LEU A 1 226 ? -8.174 -7.275 2.913 1.00 95.50 226 LEU A O 1
ATOM 1746 N N . VAL A 1 227 ? -9.367 -8.377 1.362 1.00 92.56 227 VAL A N 1
ATOM 1747 C CA . VAL A 1 227 ? -8.216 -8.819 0.571 1.00 92.56 227 VAL A CA 1
ATOM 1748 C C . VAL A 1 227 ? -8.334 -8.212 -0.818 1.00 92.56 227 VAL A C 1
ATOM 1750 O O . VAL A 1 227 ? -9.342 -8.386 -1.497 1.00 92.56 227 VAL A O 1
ATOM 1753 N N . THR A 1 228 ? -7.297 -7.492 -1.239 1.00 84.94 228 THR A N 1
ATOM 1754 C CA . THR A 1 228 ? -7.214 -6.918 -2.586 1.00 84.94 228 THR A CA 1
ATOM 1755 C C . THR A 1 228 ? -6.559 -7.910 -3.554 1.00 84.94 228 THR A C 1
ATOM 1757 O O . THR A 1 228 ? -5.803 -8.803 -3.144 1.00 84.94 228 THR A O 1
ATOM 1760 N N . GLY A 1 229 ? -6.822 -7.750 -4.852 1.00 76.88 229 GLY A N 1
ATOM 1761 C CA . GLY A 1 229 ? -6.134 -8.482 -5.917 1.00 76.88 229 GLY A CA 1
ATOM 1762 C C . GLY A 1 229 ? -4.602 -8.344 -5.865 1.00 76.88 229 GLY A C 1
ATOM 1763 O O . GLY A 1 229 ? -4.059 -7.387 -5.309 1.00 76.88 229 GLY A O 1
ATOM 1764 N N . GLY A 1 230 ? -3.897 -9.313 -6.461 1.00 67.75 230 GLY A N 1
ATOM 1765 C CA . GLY A 1 230 ? -2.438 -9.474 -6.340 1.00 67.75 230 GLY A CA 1
ATOM 1766 C C . GLY A 1 230 ? -1.571 -8.356 -6.940 1.00 67.75 230 GLY A C 1
ATOM 1767 O O . GLY A 1 230 ? -0.365 -8.342 -6.714 1.00 67.75 230 GLY A O 1
ATOM 1768 N N . GLU A 1 231 ? -2.147 -7.403 -7.680 1.00 71.38 231 GLU A N 1
ATOM 1769 C CA . GLU A 1 231 ? -1.389 -6.292 -8.279 1.00 71.38 231 GLU A CA 1
ATOM 1770 C C . GLU A 1 231 ? -1.092 -5.147 -7.292 1.00 71.38 231 GLU A C 1
ATOM 1772 O O . GLU A 1 231 ? -0.155 -4.373 -7.510 1.00 71.38 231 GLU A O 1
ATOM 1777 N N . LEU A 1 232 ? -1.862 -5.015 -6.204 1.00 82.50 232 LEU A N 1
ATOM 1778 C CA . LEU A 1 232 ? -1.699 -3.921 -5.247 1.00 82.50 232 LEU A CA 1
ATOM 1779 C C . LEU A 1 232 ? -0.863 -4.360 -4.041 1.00 82.50 232 LEU A C 1
ATOM 1781 O O . LEU A 1 232 ? -1.369 -4.958 -3.096 1.00 82.50 232 LEU A O 1
ATOM 1785 N N . ASN A 1 233 ? 0.421 -4.003 -4.040 1.00 86.12 233 ASN A N 1
ATOM 1786 C CA . ASN A 1 233 ? 1.265 -4.097 -2.848 1.00 86.12 233 ASN A CA 1
ATOM 1787 C C . ASN A 1 233 ? 1.149 -2.800 -2.025 1.00 86.12 233 ASN A C 1
ATOM 1789 O O . ASN A 1 233 ? 1.012 -1.723 -2.594 1.00 86.12 233 ASN A O 1
ATOM 1793 N N . THR A 1 234 ? 1.221 -2.881 -0.699 1.00 88.50 234 THR A N 1
ATOM 1794 C CA . THR A 1 234 ? 1.193 -1.725 0.217 1.00 88.50 234 THR A CA 1
ATOM 1795 C C . THR A 1 234 ? 2.578 -1.213 0.615 1.00 88.50 234 THR A C 1
ATOM 1797 O O . THR A 1 234 ? 2.696 -0.165 1.239 1.00 88.50 234 THR A O 1
ATOM 1800 N N . GLY A 1 235 ? 3.649 -1.944 0.301 1.00 90.31 235 GLY A N 1
ATOM 1801 C CA . GLY A 1 235 ? 4.978 -1.691 0.854 1.00 90.31 235 GLY A CA 1
ATOM 1802 C C . GLY A 1 235 ? 5.004 -1.877 2.376 1.00 90.31 235 GLY A C 1
ATOM 1803 O O . GLY A 1 235 ? 4.338 -2.760 2.911 1.00 90.31 235 GLY A O 1
ATOM 1804 N N . ALA A 1 236 ? 5.797 -1.058 3.070 1.00 90.56 236 ALA A N 1
ATOM 1805 C CA . ALA A 1 236 ? 5.868 -1.045 4.536 1.00 90.56 236 ALA A CA 1
ATOM 1806 C C . ALA A 1 236 ? 4.893 -0.043 5.182 1.00 90.56 236 ALA A C 1
ATOM 1808 O O . ALA A 1 236 ? 4.684 -0.081 6.394 1.00 90.56 236 ALA A O 1
ATOM 1809 N N . ARG A 1 237 ? 4.331 0.882 4.392 1.00 92.00 237 ARG A N 1
ATOM 1810 C CA . ARG A 1 237 ? 3.430 1.934 4.868 1.00 92.00 237 ARG A CA 1
ATOM 1811 C C . ARG A 1 237 ? 2.365 2.251 3.836 1.00 92.00 237 ARG A C 1
ATOM 1813 O O . ARG A 1 237 ? 2.686 2.341 2.657 1.00 92.00 237 ARG A O 1
ATOM 1820 N N . ILE A 1 238 ? 1.147 2.529 4.291 1.00 93.00 238 ILE A N 1
ATOM 1821 C CA . ILE A 1 238 ? 0.031 2.918 3.417 1.00 93.00 238 ILE A CA 1
ATOM 1822 C C . ILE A 1 238 ? -0.196 4.428 3.312 1.00 93.00 238 ILE A C 1
ATOM 1824 O O . ILE A 1 238 ? -0.913 4.874 2.419 1.00 93.00 238 ILE A O 1
ATOM 1828 N N . VAL A 1 239 ? 0.432 5.225 4.181 1.00 90.62 239 VAL A N 1
ATOM 1829 C CA . VAL A 1 239 ? 0.412 6.695 4.133 1.00 90.62 239 VAL A CA 1
ATOM 1830 C C . VAL A 1 239 ? 1.855 7.209 4.011 1.00 90.62 239 VAL A C 1
ATOM 1832 O O . VAL A 1 239 ? 2.750 6.674 4.674 1.00 90.62 239 VAL A O 1
ATOM 1835 N N . PRO A 1 240 ? 2.127 8.231 3.176 1.00 89.25 240 PRO A N 1
ATOM 1836 C CA . PRO A 1 240 ? 3.461 8.820 3.086 1.00 89.25 240 PRO A CA 1
ATOM 1837 C C . PRO A 1 240 ? 3.850 9.534 4.385 1.00 89.25 240 PRO A C 1
ATOM 1839 O O . PRO A 1 240 ? 3.006 10.140 5.048 1.00 89.25 240 PRO A O 1
ATOM 1842 N N . ARG A 1 241 ? 5.147 9.541 4.709 1.00 86.44 241 ARG A N 1
ATOM 1843 C CA . ARG A 1 241 ? 5.680 10.444 5.739 1.00 86.44 241 ARG A CA 1
ATOM 1844 C C . ARG A 1 241 ? 5.620 11.895 5.275 1.00 86.44 241 ARG A C 1
ATOM 1846 O O . ARG A 1 241 ? 5.602 12.183 4.078 1.00 86.44 241 ARG A O 1
ATOM 1853 N N . VAL A 1 242 ? 5.658 12.810 6.240 1.00 82.62 242 VAL A N 1
ATOM 1854 C CA . VAL A 1 242 ? 5.633 14.262 5.990 1.00 82.62 242 VAL A CA 1
ATOM 1855 C C . VAL A 1 242 ? 6.791 14.706 5.086 1.00 82.62 242 VAL A C 1
ATOM 1857 O O . VAL A 1 242 ? 6.613 15.576 4.240 1.00 82.62 242 VAL A O 1
ATOM 1860 N N . ASP A 1 243 ? 7.959 14.087 5.235 1.00 86.62 243 ASP A N 1
ATOM 1861 C CA . ASP A 1 243 ? 9.183 14.374 4.486 1.00 86.62 243 ASP A CA 1
ATOM 1862 C C . ASP A 1 243 ? 9.456 13.383 3.340 1.00 86.62 243 ASP A C 1
ATOM 1864 O O . ASP A 1 243 ? 10.455 13.516 2.639 1.00 86.62 243 ASP A O 1
ATOM 1868 N N . GLU A 1 244 ? 8.570 12.408 3.101 1.00 86.50 244 GLU A N 1
ATOM 1869 C CA . GLU A 1 244 ? 8.815 11.287 2.179 1.00 86.50 244 GLU A CA 1
ATOM 1870 C C . GLU A 1 244 ? 9.170 11.760 0.763 1.00 86.50 244 GLU A C 1
ATOM 1872 O O . GLU A 1 244 ? 10.046 11.193 0.114 1.00 86.50 244 GLU A O 1
ATOM 1877 N N . PHE A 1 245 ? 8.486 12.800 0.281 1.00 89.19 245 PHE A N 1
ATOM 1878 C CA . PHE A 1 245 ? 8.686 13.333 -1.066 1.00 89.19 245 PHE A CA 1
ATOM 1879 C C . PHE A 1 245 ? 9.820 14.350 -1.127 1.00 89.19 245 PHE A C 1
ATOM 1881 O O . PHE A 1 245 ? 10.568 14.358 -2.099 1.00 89.19 245 PHE A O 1
ATOM 1888 N N . THR A 1 246 ? 9.980 15.190 -0.102 1.00 88.25 246 THR A N 1
ATOM 1889 C CA . THR A 1 246 ? 11.061 16.185 -0.065 1.00 88.25 246 THR A CA 1
ATOM 1890 C C . THR A 1 246 ? 12.425 15.514 0.081 1.00 88.25 246 THR A C 1
ATOM 1892 O O . THR A 1 246 ? 13.375 15.934 -0.578 1.00 88.25 246 THR A O 1
ATOM 1895 N N . ALA A 1 247 ? 12.509 14.421 0.845 1.00 89.00 247 ALA A N 1
ATOM 1896 C CA . ALA A 1 247 ? 13.726 13.634 1.017 1.00 89.00 247 ALA A CA 1
ATOM 1897 C C . ALA A 1 247 ? 14.270 13.068 -0.310 1.00 89.00 247 ALA A C 1
ATOM 1899 O O . ALA A 1 247 ? 15.483 12.940 -0.471 1.00 89.00 247 ALA A O 1
ATOM 1900 N N . MET A 1 248 ? 13.408 12.786 -1.296 1.00 90.44 248 MET A N 1
ATOM 1901 C CA . MET A 1 248 ? 13.837 12.273 -2.610 1.00 90.44 248 MET A CA 1
ATOM 1902 C C . MET A 1 248 ? 14.666 13.268 -3.423 1.00 90.44 248 MET A C 1
ATOM 1904 O O . MET A 1 248 ? 15.413 12.861 -4.310 1.00 90.44 248 MET A O 1
ATOM 1908 N N . PHE A 1 249 ? 14.541 14.561 -3.128 1.00 92.56 249 PHE A N 1
ATOM 1909 C CA . PHE A 1 249 ? 15.292 15.622 -3.796 1.00 92.56 249 PHE A CA 1
ATOM 1910 C C . PHE A 1 249 ? 16.585 15.966 -3.061 1.00 92.56 249 PHE A C 1
ATOM 1912 O O . PHE A 1 249 ? 17.211 16.978 -3.365 1.00 92.56 249 PHE A O 1
ATOM 1919 N N . THR A 1 250 ? 17.002 15.139 -2.103 1.00 91.38 250 THR A N 1
ATOM 1920 C CA . THR A 1 250 ? 18.236 15.333 -1.344 1.00 91.38 250 THR A CA 1
ATOM 1921 C C . THR A 1 250 ? 19.145 14.115 -1.453 1.00 91.38 250 THR A C 1
ATOM 1923 O O . THR A 1 250 ? 18.692 12.984 -1.307 1.00 91.38 250 THR A O 1
ATOM 1926 N N . ASP A 1 251 ? 20.438 14.342 -1.675 1.00 89.81 251 ASP A N 1
ATOM 1927 C CA . ASP A 1 251 ? 21.479 13.314 -1.630 1.00 89.81 251 ASP A CA 1
ATOM 1928 C C . ASP A 1 251 ? 22.510 13.692 -0.564 1.00 89.81 251 ASP A C 1
ATOM 1930 O O . ASP A 1 251 ? 23.093 14.775 -0.602 1.00 89.81 251 ASP A O 1
ATOM 1934 N N . ARG A 1 252 ? 22.689 12.830 0.445 1.00 86.62 252 ARG A N 1
ATOM 1935 C CA . ARG A 1 252 ? 23.552 13.082 1.621 1.00 86.62 252 ARG A CA 1
ATOM 1936 C C . ARG A 1 252 ? 23.310 14.451 2.286 1.00 86.62 252 ARG A C 1
ATOM 1938 O O . ARG A 1 252 ? 24.242 15.082 2.778 1.00 86.62 252 ARG A O 1
ATOM 1945 N N . GLY A 1 253 ? 22.056 14.907 2.298 1.00 85.19 253 GLY A N 1
ATOM 1946 C CA . GLY A 1 253 ? 21.648 16.196 2.870 1.00 85.19 253 GLY A CA 1
ATOM 1947 C C . GLY A 1 253 ? 21.848 17.409 1.954 1.00 85.19 253 GLY A C 1
ATOM 1948 O O . GLY A 1 253 ? 21.543 18.526 2.363 1.00 85.19 253 GLY A O 1
ATOM 1949 N N . VAL A 1 254 ? 22.322 17.215 0.721 1.00 89.88 254 VAL A N 1
ATOM 1950 C CA . VAL A 1 254 ? 22.458 18.272 -0.289 1.00 89.88 254 VAL A CA 1
ATOM 1951 C C . VAL A 1 254 ? 21.278 18.205 -1.252 1.00 89.88 254 VAL A C 1
ATOM 1953 O O . VAL A 1 254 ? 20.962 17.138 -1.775 1.00 89.88 254 VAL A O 1
ATOM 1956 N N . LEU A 1 255 ? 20.618 19.341 -1.489 1.00 93.56 255 LEU A N 1
ATOM 1957 C CA . LEU A 1 255 ? 19.527 19.436 -2.458 1.00 93.56 255 LEU A CA 1
ATOM 1958 C C . LEU A 1 255 ? 20.058 19.169 -3.874 1.00 93.56 255 LEU A C 1
ATOM 1960 O O . LEU A 1 255 ? 21.071 19.738 -4.281 1.00 93.56 255 LEU A O 1
ATOM 1964 N N . LEU A 1 256 ? 19.359 18.320 -4.623 1.00 93.75 256 LEU A N 1
ATOM 1965 C CA . LEU A 1 256 ? 19.657 18.061 -6.026 1.00 93.75 256 LEU A CA 1
ATOM 1966 C C . LEU A 1 256 ? 19.472 19.339 -6.851 1.00 93.75 256 LEU A C 1
ATOM 1968 O O . LEU A 1 256 ? 18.544 20.113 -6.626 1.00 93.75 256 LEU A O 1
ATOM 1972 N N . GLU A 1 257 ? 20.332 19.539 -7.846 1.00 92.81 257 GLU A N 1
ATOM 1973 C CA . GLU A 1 257 ? 20.221 20.681 -8.752 1.00 92.81 257 GLU A CA 1
ATOM 1974 C C . GLU A 1 257 ? 18.984 20.530 -9.657 1.00 92.81 257 GLU A C 1
ATOM 1976 O O . GLU A 1 257 ? 18.884 19.519 -10.371 1.00 92.81 257 GLU A O 1
ATOM 1981 N N . PRO A 1 258 ? 18.051 21.503 -9.666 1.00 93.44 258 PRO A N 1
ATOM 1982 C CA . PRO A 1 258 ? 16.897 21.481 -10.558 1.00 93.44 258 PRO A CA 1
ATOM 1983 C C . PRO A 1 258 ? 17.310 21.354 -12.026 1.00 93.44 258 PRO A C 1
ATOM 1985 O O . PRO A 1 258 ? 18.185 22.068 -12.503 1.00 93.44 258 PRO A O 1
ATOM 1988 N N . GLY A 1 259 ? 16.680 20.429 -12.752 1.00 90.56 259 GLY A N 1
ATOM 1989 C CA . GLY A 1 259 ? 16.995 20.158 -14.161 1.00 90.56 259 GLY A CA 1
ATOM 1990 C C . GLY A 1 259 ? 18.192 19.226 -14.392 1.00 90.56 259 GLY A C 1
ATOM 1991 O O . GLY A 1 259 ? 18.407 18.785 -15.521 1.00 90.56 259 GLY A O 1
ATOM 1992 N N . SER A 1 260 ? 18.936 18.850 -13.347 1.00 93.75 260 SER A N 1
ATOM 1993 C CA . SER A 1 260 ? 19.945 17.793 -13.459 1.00 93.75 260 SER A CA 1
ATOM 1994 C C . SER A 1 260 ? 19.307 16.433 -13.777 1.00 93.75 260 SER A C 1
ATOM 1996 O O . SER A 1 260 ? 18.149 16.161 -13.452 1.00 93.75 260 SER A O 1
ATOM 1998 N N . ALA A 1 261 ? 20.083 15.509 -14.349 1.00 93.31 261 ALA A N 1
ATOM 1999 C CA . ALA A 1 261 ? 19.604 14.145 -14.595 1.00 93.31 261 ALA A CA 1
ATOM 2000 C C . ALA A 1 261 ? 19.181 13.421 -13.300 1.00 93.31 261 ALA A C 1
ATOM 2002 O O . ALA A 1 261 ? 18.312 12.552 -13.333 1.00 93.31 261 ALA A O 1
ATOM 2003 N N . ALA A 1 262 ? 19.793 13.760 -12.159 1.00 91.75 262 ALA A N 1
ATOM 2004 C CA . ALA A 1 262 ? 19.398 13.235 -10.854 1.00 91.75 262 ALA A CA 1
ATOM 2005 C C . ALA A 1 262 ? 18.031 13.778 -10.414 1.00 91.75 262 ALA A C 1
ATOM 2007 O O . ALA A 1 262 ? 17.201 12.997 -9.958 1.00 91.75 262 ALA A O 1
ATOM 2008 N N . TRP A 1 263 ? 17.773 15.073 -10.627 1.00 94.06 263 TRP A N 1
ATOM 2009 C CA . TRP A 1 263 ? 16.479 15.698 -10.352 1.00 94.06 263 TRP A CA 1
ATOM 2010 C C . TRP A 1 263 ? 15.347 15.069 -11.163 1.00 94.06 263 TRP A C 1
ATOM 2012 O O . TRP A 1 263 ? 14.337 14.674 -10.594 1.00 94.06 263 TRP A O 1
ATOM 2022 N N . VAL A 1 264 ? 15.537 14.895 -12.475 1.00 93.12 264 VAL A N 1
ATOM 2023 C CA . VAL A 1 264 ? 14.520 14.282 -13.352 1.00 93.12 264 VAL A CA 1
ATOM 2024 C C . VAL A 1 264 ? 14.187 12.851 -12.908 1.00 93.12 264 VAL A C 1
ATOM 2026 O O . VAL A 1 264 ? 13.028 12.434 -12.922 1.00 93.12 264 VAL A O 1
ATOM 2029 N N . ARG A 1 265 ? 15.192 12.081 -12.466 1.00 93.31 265 ARG A N 1
ATOM 2030 C CA . ARG A 1 265 ? 14.955 10.749 -11.888 1.00 93.31 265 ARG A CA 1
ATOM 2031 C C . ARG A 1 265 ? 14.188 10.827 -10.568 1.00 93.31 265 ARG A C 1
ATOM 2033 O O . ARG A 1 265 ? 13.266 10.038 -10.379 1.00 93.31 265 ARG A O 1
ATOM 2040 N N . ALA A 1 266 ? 14.555 11.751 -9.681 1.00 93.06 266 ALA A N 1
ATOM 2041 C CA . ALA A 1 266 ? 13.870 11.957 -8.407 1.00 93.06 266 ALA A CA 1
ATOM 2042 C C . ALA A 1 266 ? 12.399 12.351 -8.607 1.00 93.06 266 ALA A C 1
ATOM 2044 O O . ALA A 1 266 ? 11.530 11.787 -7.951 1.00 93.06 266 ALA A O 1
ATOM 2045 N N . GLU A 1 267 ? 12.108 13.231 -9.566 1.00 93.12 267 GLU A N 1
ATOM 2046 C CA . GLU A 1 267 ? 10.748 13.638 -9.934 1.00 93.12 267 GLU A CA 1
ATOM 2047 C C . GLU A 1 267 ? 9.909 12.445 -10.412 1.00 93.12 267 GLU A C 1
ATOM 2049 O O . GLU A 1 267 ? 8.828 12.195 -9.884 1.00 93.12 267 GLU A O 1
ATOM 2054 N N . SER A 1 268 ? 10.451 11.630 -11.322 1.00 92.44 268 SER A N 1
ATOM 2055 C CA . SER A 1 268 ? 9.777 10.417 -11.803 1.00 92.44 268 SER A CA 1
ATOM 2056 C C . SER A 1 268 ? 9.475 9.417 -10.675 1.00 92.44 268 SER A C 1
ATOM 2058 O O . SER A 1 268 ? 8.377 8.854 -10.605 1.00 92.44 268 SER A O 1
ATOM 2060 N N . LEU A 1 269 ? 10.424 9.222 -9.751 1.00 92.19 269 LEU A N 1
ATOM 2061 C CA . LEU A 1 269 ? 10.244 8.361 -8.578 1.00 92.19 269 LEU A CA 1
ATOM 2062 C C . LEU A 1 269 ? 9.209 8.930 -7.597 1.00 92.19 269 LEU A C 1
ATOM 2064 O O . LEU A 1 269 ? 8.364 8.178 -7.102 1.00 92.19 269 LEU A O 1
ATOM 2068 N N . ALA A 1 270 ? 9.237 10.240 -7.342 1.00 92.75 270 ALA A N 1
ATOM 2069 C CA . ALA A 1 270 ? 8.282 10.926 -6.477 1.00 92.75 270 ALA A CA 1
ATOM 2070 C C . ALA A 1 270 ? 6.859 10.823 -7.032 1.00 92.75 270 ALA A C 1
ATOM 2072 O O . ALA A 1 270 ? 5.936 10.461 -6.301 1.00 92.75 270 ALA A O 1
ATOM 2073 N N . ASP A 1 271 ? 6.691 11.040 -8.335 1.00 91.31 271 ASP A N 1
ATOM 2074 C CA . ASP A 1 271 ? 5.415 10.901 -9.028 1.00 91.31 271 ASP A CA 1
ATOM 2075 C C . ASP A 1 271 ? 4.888 9.465 -8.986 1.00 91.31 271 ASP A C 1
ATOM 2077 O O . ASP A 1 271 ? 3.708 9.238 -8.699 1.00 91.31 271 ASP A O 1
ATOM 2081 N N . ALA A 1 272 ? 5.752 8.475 -9.231 1.00 90.50 272 ALA A N 1
ATOM 2082 C CA . ALA A 1 272 ? 5.385 7.067 -9.119 1.00 90.50 272 ALA A CA 1
ATOM 2083 C C . ALA A 1 272 ? 4.932 6.715 -7.694 1.00 90.50 272 ALA A C 1
ATOM 2085 O O . ALA A 1 272 ? 3.884 6.089 -7.516 1.00 90.50 272 ALA A O 1
ATOM 2086 N N . LYS A 1 273 ? 5.663 7.178 -6.674 1.00 91.62 273 LYS A N 1
ATOM 2087 C CA . LYS A 1 273 ? 5.321 6.926 -5.271 1.00 91.62 273 LYS A CA 1
ATOM 2088 C C . LYS A 1 273 ? 4.053 7.667 -4.837 1.00 91.62 273 LYS A C 1
ATOM 2090 O O . LYS A 1 273 ? 3.238 7.112 -4.105 1.00 91.62 273 LYS A O 1
ATOM 2095 N N . ARG A 1 274 ? 3.821 8.883 -5.337 1.00 91.38 274 ARG A N 1
ATOM 2096 C CA . ARG A 1 274 ? 2.582 9.635 -5.096 1.00 91.38 274 ARG A CA 1
ATOM 2097 C C . ARG A 1 274 ? 1.377 8.911 -5.687 1.00 91.38 274 ARG A C 1
ATOM 2099 O O . ARG A 1 274 ? 0.364 8.769 -5.006 1.00 91.38 274 ARG A O 1
ATOM 2106 N N . ARG A 1 275 ? 1.489 8.416 -6.926 1.00 90.56 275 ARG A N 1
ATOM 2107 C CA . ARG A 1 275 ? 0.442 7.591 -7.552 1.00 90.56 275 ARG A CA 1
ATOM 2108 C C . ARG A 1 275 ? 0.186 6.311 -6.765 1.00 90.56 275 ARG A C 1
ATOM 2110 O O . ARG A 1 275 ? -0.968 5.922 -6.629 1.00 90.56 275 ARG A O 1
ATOM 2117 N N . HIS A 1 276 ? 1.232 5.679 -6.243 1.00 91.56 276 HIS A N 1
ATOM 2118 C CA . HIS A 1 276 ? 1.105 4.489 -5.409 1.00 91.56 276 HIS A CA 1
ATOM 2119 C C . HIS A 1 276 ? 0.284 4.760 -4.139 1.00 91.56 276 HIS A C 1
ATOM 2121 O O . HIS A 1 276 ? -0.735 4.111 -3.930 1.00 91.56 276 HIS A O 1
ATOM 2127 N N . PHE A 1 277 ? 0.638 5.776 -3.346 1.00 92.75 277 PHE A N 1
ATOM 2128 C CA . PHE A 1 277 ? -0.142 6.132 -2.153 1.00 92.75 277 PHE A CA 1
ATOM 2129 C C . PHE A 1 277 ? -1.572 6.577 -2.484 1.00 92.75 277 PHE A C 1
ATOM 2131 O O . PHE A 1 277 ? -2.501 6.252 -1.750 1.00 92.75 277 PHE A O 1
ATOM 2138 N N . MET A 1 278 ? -1.775 7.267 -3.611 1.00 91.88 278 MET A N 1
ATOM 2139 C CA . MET A 1 278 ? -3.118 7.628 -4.071 1.00 91.88 278 MET A CA 1
ATOM 2140 C C . MET A 1 278 ? -3.982 6.388 -4.340 1.00 91.88 278 MET A C 1
ATOM 2142 O O . MET A 1 278 ? -5.138 6.357 -3.932 1.00 91.88 278 MET A O 1
ATOM 2146 N N . ARG A 1 279 ? -3.426 5.340 -4.963 1.00 91.94 279 ARG A N 1
ATOM 2147 C CA . ARG A 1 279 ? -4.133 4.063 -5.178 1.00 91.94 279 ARG A CA 1
ATOM 2148 C C . ARG A 1 279 ? -4.558 3.419 -3.864 1.00 91.94 279 ARG A C 1
ATOM 2150 O O . ARG A 1 279 ? -5.699 2.990 -3.750 1.00 91.94 279 ARG A O 1
ATOM 2157 N N . LEU A 1 280 ? -3.675 3.412 -2.865 1.00 94.06 280 LEU A N 1
ATOM 2158 C CA . LEU A 1 280 ? -3.991 2.895 -1.530 1.00 94.06 280 LEU A CA 1
ATOM 2159 C C . LEU A 1 280 ? -5.129 3.686 -0.871 1.00 94.06 280 LEU A C 1
ATOM 2161 O O . LEU A 1 280 ? -6.043 3.098 -0.300 1.00 94.06 280 LEU A O 1
ATOM 2165 N N . MET A 1 281 ? -5.121 5.015 -0.995 1.00 93.88 281 MET A N 1
ATOM 2166 C CA . MET A 1 281 ? -6.207 5.854 -0.477 1.00 93.88 281 MET A CA 1
ATOM 2167 C C . MET A 1 281 ? -7.524 5.654 -1.229 1.00 93.88 281 MET A C 1
ATOM 2169 O O . MET A 1 281 ? -8.580 5.748 -0.612 1.00 93.88 281 MET A O 1
ATOM 2173 N N . LEU A 1 282 ? -7.488 5.351 -2.528 1.00 93.62 282 LEU A N 1
ATOM 2174 C CA . LEU A 1 282 ? -8.693 5.070 -3.310 1.00 93.62 282 LEU A CA 1
ATOM 2175 C C . LEU A 1 282 ? -9.380 3.771 -2.898 1.00 93.62 282 LEU A C 1
ATOM 2177 O O . LEU A 1 282 ? -10.607 3.748 -2.862 1.00 93.62 282 LEU A O 1
ATOM 2181 N N . VAL A 1 283 ? -8.618 2.740 -2.521 1.00 93.94 283 VAL A N 1
ATOM 2182 C CA . VAL A 1 283 ? -9.180 1.519 -1.918 1.00 93.94 283 VAL A CA 1
ATOM 2183 C C . VAL A 1 283 ? -9.961 1.878 -0.656 1.00 93.94 283 VAL A C 1
ATOM 2185 O O . VAL A 1 283 ? -11.130 1.524 -0.517 1.00 93.94 283 VAL A O 1
ATOM 2188 N N . ILE A 1 284 ? -9.349 2.662 0.238 1.00 94.81 284 ILE A N 1
ATOM 2189 C CA . ILE A 1 284 ? -9.983 3.077 1.494 1.00 94.81 284 ILE A CA 1
ATOM 2190 C C . ILE A 1 284 ? -11.199 3.979 1.243 1.00 94.81 284 ILE A C 1
ATOM 2192 O O . ILE A 1 284 ? -12.243 3.788 1.863 1.00 94.81 284 ILE A O 1
ATOM 2196 N N . GLN A 1 285 ? -11.088 4.964 0.350 1.00 94.38 285 GLN A N 1
ATOM 2197 C CA . GLN A 1 285 ? -12.196 5.863 0.032 1.00 94.38 285 GLN A CA 1
ATOM 2198 C C . GLN A 1 285 ? -13.362 5.092 -0.587 1.00 94.38 285 GLN A C 1
ATOM 2200 O O . GLN A 1 285 ? -14.509 5.281 -0.197 1.00 94.38 285 GLN A O 1
ATOM 2205 N N . GLY A 1 286 ? -13.073 4.192 -1.521 1.00 92.75 286 GLY A N 1
ATOM 2206 C CA . GLY A 1 286 ? -14.100 3.371 -2.128 1.00 92.75 286 GLY A CA 1
ATOM 2207 C C . GLY A 1 286 ? -14.763 2.440 -1.105 1.00 92.75 286 GLY A C 1
ATOM 2208 O O . GLY A 1 286 ? -15.984 2.316 -1.113 1.00 92.75 286 GLY A O 1
ATOM 2209 N N . LEU A 1 287 ? -14.005 1.873 -0.156 1.00 93.44 287 LEU A N 1
ATOM 2210 C CA . LEU A 1 287 ? -14.552 1.116 0.974 1.00 93.44 287 LEU A CA 1
ATOM 2211 C C . LEU A 1 287 ? -15.514 1.970 1.820 1.00 93.44 287 LEU A C 1
ATOM 2213 O O . LEU A 1 287 ? -16.603 1.513 2.161 1.00 93.44 287 LEU A O 1
ATOM 2217 N N . VAL A 1 288 ? -15.133 3.211 2.130 1.00 93.44 288 VAL A N 1
ATOM 2218 C CA . VAL A 1 288 ? -15.955 4.179 2.879 1.00 93.44 288 VAL A CA 1
ATOM 2219 C C . VAL A 1 288 ? -17.273 4.490 2.166 1.00 93.44 288 VAL A C 1
ATOM 2221 O O . VAL A 1 288 ? -18.307 4.581 2.834 1.00 93.44 288 VAL A O 1
ATOM 2224 N N . ASP A 1 289 ? -17.233 4.639 0.842 1.00 92.31 289 ASP A N 1
ATOM 2225 C CA . ASP A 1 289 ? -18.375 5.080 0.038 1.00 92.31 289 ASP A CA 1
ATOM 2226 C C . ASP A 1 289 ? -19.340 3.938 -0.313 1.00 92.31 289 ASP A C 1
ATOM 2228 O O . ASP A 1 289 ? -20.555 4.140 -0.323 1.00 92.31 289 ASP A O 1
ATOM 2232 N N . ARG A 1 290 ? -18.821 2.735 -0.601 1.00 89.56 290 ARG A N 1
ATOM 2233 C CA . ARG A 1 290 ? -19.620 1.622 -1.151 1.00 89.56 290 ARG A CA 1
ATOM 2234 C C . ARG A 1 290 ? -19.914 0.499 -0.159 1.00 89.56 290 ARG A C 1
ATOM 2236 O O . ARG A 1 290 ? -20.860 -0.256 -0.370 1.00 89.56 290 ARG A O 1
ATOM 2243 N N . SER A 1 291 ? -19.098 0.334 0.886 1.00 86.69 291 SER A N 1
ATOM 2244 C CA . SER A 1 291 ? -19.180 -0.835 1.766 1.00 86.69 291 SER A CA 1
ATOM 2245 C C . SER A 1 291 ? -19.950 -0.551 3.050 1.00 86.69 291 SER A C 1
ATOM 2247 O O . SER A 1 291 ? -19.796 0.481 3.701 1.00 86.69 291 SER A O 1
ATOM 2249 N N . ALA A 1 292 ? -20.734 -1.540 3.480 1.00 88.44 292 ALA A N 1
ATOM 2250 C CA . ALA A 1 292 ? -21.450 -1.495 4.749 1.00 88.44 292 ALA A CA 1
ATOM 2251 C C . ALA A 1 292 ? -20.522 -1.595 5.978 1.00 88.44 292 ALA A C 1
ATOM 2253 O O . ALA A 1 292 ? -20.957 -1.302 7.092 1.00 88.44 292 ALA A O 1
ATOM 2254 N N . CYS A 1 293 ? -19.254 -1.988 5.797 1.00 91.94 293 CYS A N 1
ATOM 2255 C CA . CYS A 1 293 ? -18.320 -2.250 6.898 1.00 91.94 293 CYS A CA 1
ATOM 2256 C C . CYS A 1 293 ? -18.049 -1.034 7.800 1.00 91.94 293 CYS A C 1
ATOM 2258 O O . CYS A 1 293 ? -17.784 -1.204 8.990 1.00 91.94 293 CYS A O 1
ATOM 2260 N N . LEU A 1 294 ? -18.166 0.188 7.267 1.00 92.00 294 LEU A N 1
ATOM 2261 C CA . LEU A 1 294 ? -17.898 1.440 7.986 1.00 92.00 294 LEU A CA 1
ATOM 2262 C C . LEU A 1 294 ? -19.164 2.237 8.329 1.00 92.00 294 LEU A C 1
ATOM 2264 O O . LEU A 1 294 ? -19.054 3.378 8.787 1.00 92.00 294 LEU A O 1
ATOM 2268 N N . LEU A 1 295 ? -20.350 1.647 8.140 1.00 92.06 295 LEU A N 1
ATOM 2269 C CA . LEU A 1 295 ? -21.612 2.233 8.589 1.00 92.06 295 LEU A CA 1
ATOM 2270 C C . LEU A 1 295 ? -21.759 2.125 10.119 1.00 92.06 295 LEU A C 1
ATOM 2272 O O . LEU A 1 295 ? -21.375 1.107 10.697 1.00 92.06 295 LEU A O 1
ATOM 2276 N N . PRO A 1 296 ? -22.382 3.113 10.783 1.00 93.75 296 PRO A N 1
ATOM 2277 C CA . PRO A 1 296 ? -22.962 4.333 10.218 1.00 93.75 296 PRO A CA 1
ATOM 2278 C C . PRO A 1 296 ? -21.913 5.410 9.879 1.00 93.75 296 PRO A C 1
ATOM 2280 O O . PRO A 1 296 ? -20.880 5.525 10.536 1.00 93.75 296 PRO A O 1
ATOM 2283 N N . GLN A 1 297 ? -22.205 6.234 8.868 1.00 89.12 297 GLN A N 1
ATOM 2284 C CA . GLN A 1 297 ? -21.361 7.367 8.462 1.00 89.12 297 GLN A CA 1
ATOM 2285 C C . GLN A 1 297 ? -21.821 8.683 9.106 1.00 89.12 297 GLN A C 1
ATOM 2287 O O . GLN A 1 297 ? -23.004 8.819 9.427 1.00 89.12 297 GLN A O 1
ATOM 2292 N N . PRO A 1 298 ? -20.914 9.660 9.299 1.00 87.31 298 PRO A N 1
ATOM 2293 C CA . PRO A 1 298 ? -21.293 10.994 9.747 1.00 87.31 298 PRO A CA 1
ATOM 2294 C C . PRO A 1 298 ? -22.116 11.734 8.682 1.00 87.31 298 PRO A C 1
ATOM 2296 O O . PRO A 1 298 ? -22.032 11.437 7.487 1.00 87.31 298 PRO A O 1
ATOM 2299 N N . ASP A 1 299 ? -22.873 12.743 9.118 1.00 82.75 299 ASP A N 1
ATOM 2300 C CA . ASP A 1 299 ? -23.665 13.595 8.228 1.00 82.75 299 ASP A CA 1
ATOM 2301 C C . ASP A 1 299 ? -22.773 14.252 7.159 1.00 82.75 299 ASP A C 1
ATOM 2303 O O . ASP A 1 299 ? -21.745 14.864 7.470 1.00 82.75 299 ASP A O 1
ATOM 2307 N N . GLY A 1 300 ? -23.169 14.121 5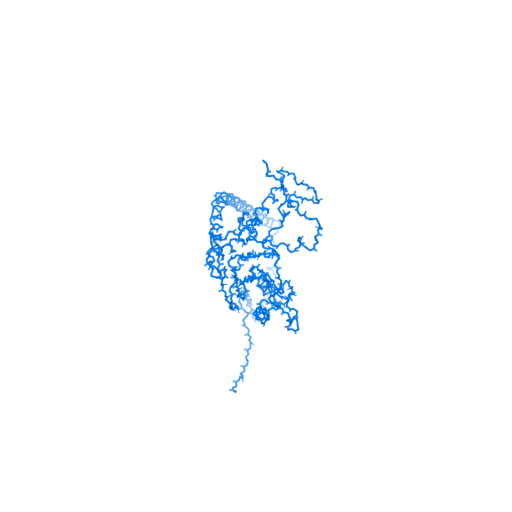.890 1.00 80.50 300 GLY A N 1
ATOM 2308 C CA . GLY A 1 300 ? -22.399 14.610 4.739 1.00 80.50 300 GLY A CA 1
ATOM 2309 C C . GLY A 1 300 ? -21.312 13.655 4.229 1.00 80.50 300 GLY A C 1
ATOM 2310 O O . GLY A 1 300 ? -20.585 14.019 3.308 1.00 80.50 300 GLY A O 1
ATOM 2311 N N . GLY A 1 301 ? -21.214 12.444 4.786 1.00 84.88 301 GLY A N 1
ATOM 2312 C CA . GLY A 1 301 ? -20.248 11.431 4.363 1.00 84.88 301 GLY A CA 1
ATOM 2313 C C . GLY A 1 301 ? -18.829 11.691 4.871 1.00 84.88 301 GLY A C 1
ATOM 2314 O O . GLY A 1 301 ? -18.565 12.617 5.644 1.00 84.88 301 GLY A O 1
ATOM 2315 N N . LEU A 1 302 ? -17.896 10.836 4.453 1.00 88.81 302 LEU A N 1
ATOM 2316 C CA . LEU A 1 302 ? -16.498 10.894 4.865 1.00 88.81 302 LEU A CA 1
ATOM 2317 C C . LEU A 1 302 ? -15.595 10.846 3.629 1.00 88.81 302 LEU A C 1
ATOM 2319 O O . LEU A 1 302 ? -15.633 9.893 2.862 1.00 88.81 302 LEU A O 1
ATOM 2323 N N . ASN A 1 303 ? -14.765 11.873 3.449 1.00 91.12 303 ASN A N 1
ATOM 2324 C CA . ASN A 1 303 ? -13.723 11.880 2.427 1.00 91.12 303 ASN A CA 1
ATOM 2325 C C . ASN A 1 303 ? -12.354 11.809 3.108 1.00 91.12 303 ASN A C 1
ATOM 2327 O O . ASN A 1 303 ? -11.908 12.779 3.721 1.00 91.12 303 ASN A O 1
ATOM 2331 N N . VAL A 1 304 ? -11.698 10.659 2.985 1.00 90.00 304 VAL A N 1
ATOM 2332 C CA . VAL A 1 304 ? -10.403 10.329 3.595 1.00 90.00 304 VAL A CA 1
ATOM 2333 C C . VAL A 1 304 ? -9.269 11.200 3.057 1.00 90.00 304 VAL A C 1
ATOM 2335 O O . VAL A 1 304 ? -8.333 11.543 3.781 1.00 90.00 304 VAL A O 1
ATOM 2338 N N . MET A 1 305 ? -9.382 11.623 1.801 1.00 87.75 305 MET A N 1
ATOM 2339 C CA . MET A 1 305 ? -8.395 12.465 1.127 1.00 87.75 305 MET A CA 1
ATOM 2340 C C . MET A 1 305 ? -8.617 13.963 1.380 1.00 87.75 305 MET A C 1
ATOM 2342 O O . MET A 1 305 ? -7.796 14.784 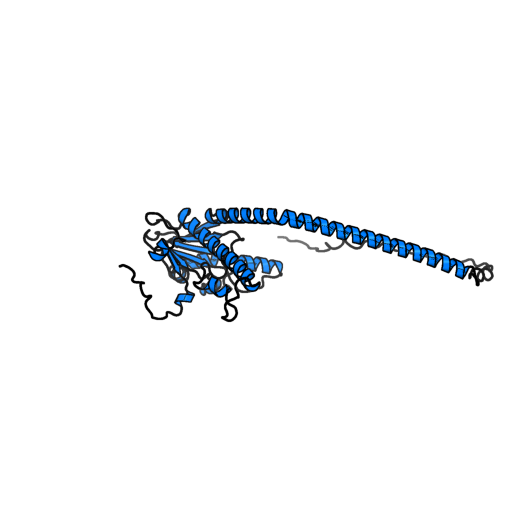0.974 1.00 87.75 305 MET A O 1
ATOM 2346 N N . SER A 1 306 ? -9.718 14.346 2.033 1.00 89.38 306 SER A N 1
ATOM 2347 C CA . SER A 1 306 ? -10.024 15.748 2.307 1.00 89.38 306 SER A CA 1
ATOM 2348 C C . SER A 1 306 ? -9.222 16.275 3.490 1.00 89.38 306 SER A C 1
ATOM 2350 O O . SER A 1 306 ? -9.333 15.770 4.609 1.00 89.38 306 SER A O 1
ATOM 2352 N N . LEU A 1 307 ? -8.505 17.378 3.268 1.00 85.88 307 LEU A N 1
ATOM 2353 C CA . LEU A 1 307 ? -7.801 18.083 4.336 1.00 85.88 307 LEU A CA 1
ATOM 2354 C C . LEU A 1 307 ? -8.767 18.560 5.432 1.00 85.88 307 LEU A C 1
ATOM 2356 O O . LEU A 1 307 ? -8.471 18.430 6.610 1.00 85.88 307 LEU A O 1
ATOM 2360 N N . ALA A 1 308 ? -9.981 18.989 5.072 1.00 87.00 308 ALA A N 1
ATOM 2361 C CA . ALA A 1 308 ? -10.984 19.415 6.049 1.00 87.00 308 ALA A CA 1
ATOM 2362 C C . ALA A 1 308 ? -11.440 18.271 6.978 1.00 87.00 308 ALA A C 1
ATOM 2364 O O . ALA A 1 308 ? -11.743 18.493 8.155 1.00 87.00 308 ALA A O 1
ATOM 2365 N N . ALA A 1 309 ? -11.498 17.034 6.471 1.00 87.06 309 ALA A N 1
ATOM 2366 C CA . ALA A 1 309 ? -11.825 15.865 7.287 1.00 87.06 309 ALA A CA 1
ATOM 2367 C C . ALA A 1 309 ? -10.684 15.515 8.256 1.00 87.06 309 ALA A C 1
ATOM 2369 O O . ALA A 1 309 ? -10.952 15.127 9.395 1.00 87.06 309 ALA A O 1
ATOM 2370 N N . GLN A 1 310 ? -9.435 15.715 7.829 1.00 88.62 310 GLN A N 1
ATOM 2371 C CA . GLN A 1 310 ? -8.244 15.527 8.659 1.00 88.62 310 GLN A CA 1
ATOM 2372 C C . GLN A 1 310 ? -8.121 16.621 9.731 1.00 88.62 310 GLN A C 1
ATOM 2374 O O . GLN A 1 310 ? -7.985 16.311 10.913 1.00 88.62 310 GLN A O 1
ATOM 2379 N N . ASP A 1 311 ? -8.290 17.892 9.356 1.00 87.50 311 ASP A N 1
ATOM 2380 C CA . ASP A 1 311 ? -8.219 19.045 10.266 1.00 87.50 311 ASP A CA 1
ATOM 2381 C C . ASP A 1 311 ? -9.318 19.017 11.334 1.00 87.50 311 ASP A C 1
ATOM 2383 O O . ASP A 1 311 ? -9.094 19.382 12.489 1.00 87.50 311 ASP A O 1
ATOM 2387 N N . SER A 1 312 ? -10.520 18.557 10.966 1.00 88.12 312 SER A N 1
ATOM 2388 C CA . SER A 1 312 ? -11.624 18.376 11.918 1.00 88.12 312 SER A CA 1
ATOM 2389 C C . SER A 1 312 ? -11.497 17.114 12.777 1.00 88.12 312 SER A C 1
ATOM 2391 O O . SER A 1 312 ? -12.345 16.885 13.639 1.00 88.12 312 SER A O 1
ATOM 2393 N N . GLY A 1 313 ? -10.464 16.294 12.556 1.00 89.38 313 GLY A N 1
ATOM 2394 C CA . GLY A 1 313 ? -10.220 15.060 13.298 1.00 89.38 313 GLY A CA 1
ATOM 2395 C C . GLY A 1 313 ? -11.217 13.940 13.000 1.00 89.38 313 GLY A C 1
ATOM 2396 O O . GLY A 1 313 ? -11.302 12.993 13.773 1.00 89.38 313 GLY A O 1
ATOM 2397 N N . ARG A 1 314 ? -11.984 14.027 11.903 1.00 90.44 314 ARG A N 1
ATOM 2398 C CA . ARG A 1 314 ? -12.886 12.947 11.457 1.00 90.44 314 ARG A CA 1
ATOM 2399 C C . ARG A 1 314 ? -12.122 11.792 10.818 1.00 90.44 314 ARG A C 1
ATOM 2401 O O . ARG A 1 314 ? -12.573 10.652 10.888 1.00 90.44 314 ARG A O 1
ATOM 2408 N N . VAL A 1 315 ? -10.984 12.102 10.203 1.00 93.62 315 VAL A N 1
ATOM 2409 C CA . VAL A 1 315 ? -10.034 11.142 9.637 1.00 93.62 315 VAL A CA 1
ATOM 2410 C C . VAL A 1 315 ? -8.692 11.390 10.301 1.00 93.62 315 VAL A C 1
ATOM 2412 O O . VAL A 1 315 ? -8.203 12.515 10.305 1.00 93.62 315 VAL A O 1
ATOM 2415 N N . ILE A 1 316 ? -8.091 10.350 10.864 1.00 94.25 316 ILE A N 1
ATOM 2416 C CA . ILE A 1 316 ? -6.789 10.443 11.517 1.00 94.25 316 ILE A CA 1
ATOM 2417 C C . ILE A 1 316 ? -5.834 9.533 10.760 1.00 94.25 316 ILE A C 1
ATOM 2419 O O . ILE A 1 316 ? -5.955 8.315 10.830 1.00 94.25 316 ILE A O 1
ATOM 2423 N N . LEU A 1 317 ? -4.876 10.129 10.054 1.00 92.12 317 LEU A N 1
ATOM 2424 C CA . LEU A 1 317 ? -3.750 9.396 9.484 1.00 92.12 317 LEU A CA 1
ATOM 2425 C C . LEU A 1 317 ? -2.687 9.260 10.575 1.00 92.12 317 LEU A C 1
ATOM 2427 O O . LEU A 1 317 ? -2.080 10.250 10.993 1.00 92.12 317 LEU A O 1
ATOM 2431 N N . LEU A 1 318 ? -2.524 8.049 11.098 1.00 90.00 318 LEU A N 1
ATOM 2432 C CA . LEU A 1 318 ? -1.629 7.778 12.209 1.00 90.00 318 LEU A CA 1
ATOM 2433 C C . LEU A 1 318 ? -0.294 7.251 11.684 1.00 90.00 318 LEU A C 1
ATOM 2435 O O . LEU A 1 318 ? -0.220 6.127 11.206 1.00 90.00 318 LEU A O 1
ATOM 2439 N N . ASP A 1 319 ? 0.753 8.063 11.802 1.00 84.62 319 ASP A N 1
ATOM 2440 C CA . ASP A 1 319 ? 2.139 7.620 11.643 1.00 84.62 319 ASP A CA 1
ATOM 2441 C C . ASP A 1 319 ? 2.693 7.243 13.024 1.00 84.62 319 ASP A C 1
ATOM 2443 O O . ASP A 1 319 ? 2.975 8.114 13.857 1.00 84.62 319 ASP A O 1
ATOM 2447 N N . GLU A 1 320 ? 2.766 5.942 13.304 1.00 79.12 320 GLU A N 1
ATOM 2448 C CA . GLU A 1 320 ? 3.251 5.423 14.583 1.00 79.12 320 GLU A CA 1
ATOM 2449 C C . GLU A 1 320 ? 4.737 5.726 14.812 1.00 79.12 320 GLU A C 1
ATOM 2451 O O . GLU A 1 320 ? 5.134 6.022 15.941 1.00 79.12 320 GLU A O 1
ATOM 2456 N N . GLU A 1 321 ? 5.551 5.729 13.754 1.00 65.81 321 GLU A N 1
ATOM 2457 C CA . GLU A 1 321 ? 6.989 5.991 13.848 1.00 65.81 321 GLU A CA 1
ATOM 2458 C C . GLU A 1 321 ? 7.265 7.456 14.208 1.00 65.81 321 GLU A C 1
ATOM 2460 O O . GLU A 1 321 ? 8.121 7.743 15.046 1.00 65.81 321 GLU A O 1
ATOM 2465 N N . ALA A 1 322 ? 6.484 8.391 13.657 1.00 60.50 322 ALA A N 1
ATOM 2466 C CA . ALA A 1 322 ? 6.571 9.809 14.012 1.00 60.50 322 ALA A CA 1
ATOM 2467 C C . ALA A 1 322 ? 6.136 10.101 15.463 1.00 60.50 322 ALA A C 1
ATOM 2469 O O . ALA A 1 322 ? 6.498 11.139 16.020 1.00 60.50 322 ALA A O 1
ATOM 2470 N N . LYS A 1 323 ? 5.354 9.207 16.086 1.00 56.16 323 LYS A N 1
ATOM 2471 C CA . LYS A 1 323 ? 4.916 9.323 17.488 1.00 56.16 323 LYS A CA 1
ATOM 2472 C C . LYS A 1 323 ? 5.805 8.571 18.484 1.00 56.16 323 LYS A C 1
ATOM 2474 O O . LYS A 1 323 ? 5.639 8.784 19.683 1.00 56.16 323 LYS A O 1
ATOM 2479 N N . ALA A 1 324 ? 6.738 7.733 18.024 1.00 47.78 324 ALA A N 1
ATOM 2480 C CA . ALA A 1 324 ? 7.587 6.905 18.887 1.00 47.78 324 ALA A CA 1
ATOM 2481 C C . ALA A 1 324 ? 8.536 7.724 19.789 1.00 47.78 324 ALA A C 1
ATOM 2483 O O . ALA A 1 324 ? 8.914 7.268 20.867 1.00 47.78 324 ALA A O 1
ATOM 2484 N N . LEU A 1 325 ? 8.877 8.953 19.391 1.00 48.72 325 LEU A N 1
ATOM 2485 C CA . LEU A 1 325 ? 9.594 9.927 20.213 1.00 48.72 325 LEU A CA 1
ATOM 2486 C C . LEU A 1 325 ? 8.890 11.280 20.095 1.00 48.72 325 LEU A C 1
ATOM 2488 O O . LEU A 1 325 ? 9.114 12.036 19.153 1.00 48.72 325 LEU A O 1
ATOM 2492 N N . GLY A 1 326 ? 8.009 11.589 21.045 1.00 41.38 326 GLY A N 1
ATOM 2493 C CA . GLY A 1 326 ? 7.444 12.928 21.150 1.00 41.38 326 GLY A CA 1
ATOM 2494 C C . GLY A 1 326 ? 8.515 13.924 21.597 1.00 41.38 326 GLY A C 1
ATOM 2495 O O . GLY A 1 326 ? 9.021 13.825 22.712 1.00 41.38 326 GLY A O 1
ATOM 2496 N N . ASP A 1 327 ? 8.818 14.919 20.765 1.00 48.56 327 ASP A N 1
ATOM 2497 C CA . ASP A 1 327 ? 9.212 16.231 21.278 1.00 48.56 327 ASP A CA 1
ATOM 2498 C C . ASP A 1 327 ? 8.022 16.720 22.116 1.00 48.56 327 ASP A C 1
ATOM 2500 O O . ASP A 1 327 ? 6.939 16.946 21.578 1.00 48.56 327 ASP A O 1
ATOM 2504 N N . SER A 1 328 ? 8.191 16.832 23.435 1.00 38.16 328 SER A N 1
ATOM 2505 C CA . SER A 1 328 ? 7.180 17.270 24.410 1.00 38.16 328 SER A CA 1
ATOM 2506 C C . SER A 1 328 ? 6.609 18.678 24.161 1.00 38.16 328 SER A C 1
ATOM 2508 O O . SER A 1 328 ? 5.975 19.251 25.048 1.00 38.16 328 SER A O 1
ATOM 2510 N N . ARG A 1 329 ? 6.839 19.283 22.994 1.00 42.44 329 ARG A N 1
ATOM 2511 C CA . ARG A 1 329 ? 6.288 20.574 22.601 1.00 42.44 329 ARG A CA 1
ATOM 2512 C C . ARG A 1 329 ? 4.858 20.429 22.070 1.00 42.44 329 ARG A C 1
ATOM 2514 O O . ARG A 1 329 ? 4.623 19.755 21.065 1.00 42.44 329 ARG A O 1
ATOM 2521 N N . PRO A 1 330 ? 3.886 21.127 22.682 1.00 39.59 330 PRO A N 1
ATOM 2522 C CA . PRO A 1 330 ? 2.575 21.314 22.082 1.00 39.59 330 PRO A CA 1
ATOM 2523 C C . PRO A 1 330 ? 2.723 21.954 20.698 1.00 39.59 330 PRO A C 1
ATOM 2525 O O . PRO A 1 330 ? 3.455 22.935 20.538 1.00 39.59 330 PRO A O 1
ATOM 2528 N N . ARG A 1 331 ? 2.005 21.430 19.698 1.00 42.91 331 ARG A N 1
ATOM 2529 C CA . ARG A 1 331 ? 1.903 22.079 18.386 1.00 42.91 331 ARG A CA 1
ATOM 2530 C C . ARG A 1 331 ? 1.252 23.448 18.583 1.00 42.91 331 ARG A C 1
ATOM 2532 O O . ARG A 1 331 ? 0.103 23.528 19.018 1.00 42.91 331 ARG A O 1
ATOM 2539 N N . LEU A 1 332 ? 1.994 24.517 18.295 1.00 36.25 332 LEU A N 1
ATOM 2540 C CA . LEU A 1 332 ? 1.463 25.877 18.264 1.00 36.25 332 LEU A CA 1
ATOM 2541 C C . LEU A 1 332 ? 0.298 25.913 17.268 1.00 36.25 332 LEU A C 1
ATOM 2543 O O . LEU A 1 332 ? 0.491 25.731 16.068 1.00 36.25 332 LEU A O 1
ATOM 2547 N N . ARG A 1 333 ? -0.919 26.129 17.779 1.00 39.09 333 ARG A N 1
ATOM 2548 C CA . ARG A 1 333 ? -2.046 26.588 16.966 1.00 39.09 333 ARG A CA 1
ATOM 2549 C C . ARG A 1 333 ? -1.611 27.894 16.313 1.00 39.09 333 ARG A C 1
ATOM 2551 O O . ARG A 1 333 ? -1.339 28.861 17.023 1.00 39.09 333 ARG A O 1
ATOM 2558 N N . ASP A 1 334 ? -1.539 27.903 14.989 1.00 39.34 334 ASP A N 1
ATOM 2559 C CA . ASP A 1 334 ? -1.258 29.111 14.228 1.00 39.34 334 ASP A CA 1
ATOM 2560 C C . ASP A 1 334 ? -2.446 30.068 14.399 1.00 39.34 334 ASP A C 1
ATOM 2562 O O . ASP A 1 334 ? -3.544 29.874 13.871 1.00 39.34 334 ASP A O 1
ATOM 2566 N N . GLY A 1 335 ? -2.259 31.055 15.270 1.00 41.97 335 GLY A N 1
ATOM 2567 C CA . GLY A 1 335 ? -3.215 32.114 15.521 1.00 41.97 335 GLY A CA 1
ATOM 2568 C C . GLY A 1 335 ? -3.141 33.139 14.401 1.00 41.97 335 GLY A C 1
ATOM 2569 O O . GLY A 1 335 ? -2.413 34.120 14.514 1.00 41.97 335 GLY A O 1
ATOM 2570 N N . ARG A 1 336 ? -3.943 32.955 13.351 1.00 37.50 336 ARG A N 1
ATOM 2571 C CA . ARG A 1 336 ? -4.342 34.045 12.449 1.00 37.50 336 ARG A CA 1
ATOM 2572 C C . ARG A 1 336 ? -5.854 34.065 12.267 1.00 37.50 336 ARG A C 1
ATOM 2574 O O . ARG A 1 336 ? -6.393 33.659 11.246 1.00 37.50 336 ARG A O 1
ATOM 2581 N N . GLN A 1 337 ? -6.524 34.588 13.288 1.00 37.78 337 GLN A N 1
ATOM 2582 C CA . GLN A 1 337 ? -7.736 35.378 13.108 1.00 37.78 337 GLN A CA 1
ATOM 2583 C C . GLN A 1 337 ? -7.449 36.783 13.641 1.00 37.78 337 GLN A C 1
ATOM 2585 O O . GLN A 1 337 ? -7.386 36.986 14.854 1.00 37.78 337 GLN A O 1
ATOM 2590 N N . ARG A 1 338 ? -7.241 37.724 12.721 1.00 34.09 338 ARG A N 1
ATOM 2591 C CA . ARG A 1 338 ? -7.672 39.119 12.826 1.00 34.09 338 ARG A CA 1
ATOM 2592 C C . ARG A 1 338 ? -8.033 39.607 11.438 1.00 34.09 338 ARG A C 1
ATOM 2594 O O . ARG A 1 338 ? -7.264 39.273 10.509 1.00 34.09 338 ARG A O 1
#

pLDDT: mean 79.88, std 21.02, range [28.81, 97.94]

Radius of gyration: 37.44 Å; chains: 1; bounding box: 80×104×88 Å